Protein AF-A0A9E3ZGW3-F1 (afdb_monomer)

Nearest PDB structures (foldseek):
  3tbm-assembly1_B  TM=8.944E-01  e=4.165E-04  Ralstonia pseudosolanacearum GMI1000
  3tbn-assembly1_A  TM=5.017E-01  e=1.144E-02  Paramagnetospirillum magneticum AMB-1

Mean predicted a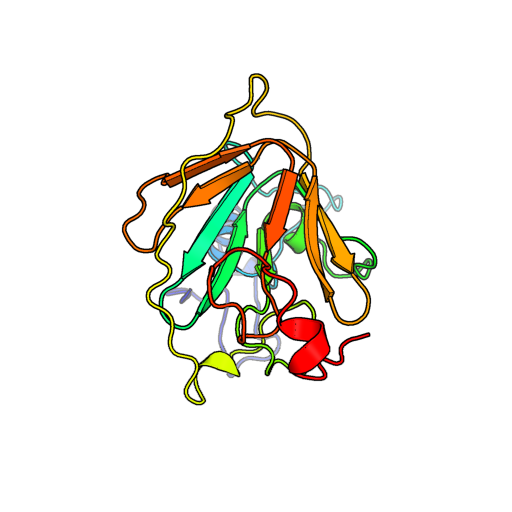ligned error: 4.24 Å

Secondary structure (DSSP, 8-state):
---SSSSB-TTSSSSB-GGGS-HHHHHHHHHT-TTS-S--B-TTS-B-SPPPSSEEEEE-TTS-EEEESSEEETT--TT-GGGGTEEEE--BS--SSTTB--SGGGTT--------S-----S---S-EEEEE-TTS-EEEEEEEEEE-TTS-EEEEEEEEEE--BS--SSTTB--SHHHHTT----

Solvent-accessible surface area (backbone atoms only — not comparable to full-atom values): 10221 Å² total; per-residue (Å²): 123,82,62,97,56,75,41,54,37,92,93,43,90,70,34,64,36,67,87,83,45,60,68,70,54,51,51,53,59,30,70,57,33,63,46,14,86,41,62,66,56,51,99,86,66,46,82,65,73,78,84,60,94,37,29,35,34,38,28,35,57,38,42,39,36,34,33,39,16,50,39,48,57,63,91,63,64,88,89,48,71,22,41,39,44,16,29,32,29,32,26,47,48,62,36,91,53,61,68,31,52,70,64,46,31,76,75,77,40,82,46,77,28,55,68,90,57,77,45,89,43,70,91,61,53,84,50,59,30,38,35,38,73,41,78,38,49,35,37,37,38,42,32,27,37,32,38,23,32,68,87,66,49,73,49,28,29,22,47,64,49,48,29,34,27,51,52,63,37,91,53,48,60,31,52,71,64,37,32,67,82,69,63,42,80,49,122

Foldseek 3Di:
DDDPDQQAQPPDVVRGDCVRDDVVVLLVVLLPPQALQRADAPPVRHGDHDADPFWEWEQAFLAFTKIAHQEDEPPDDPVRVRVRGIRTAAQQLPDPPPRGDPPPSVVDQGDQQDQPDEEPADDDRRDYWYWYPDFLAFTKIAQWYFYAYNVRDRRYIDRIFTAHRNSQDPRPRGDPPVSVVVVRGDD

Radius of gyration: 17.2 Å; Cα contacts (8 Å, |Δi|>4): 424; chains: 1; bounding box: 40×46×48 Å

pLDDT: mean 93.31, std 6.79, range [48.47, 98.69]

Sequence (187 aa):
GRSDDTLFVADRDPWCQPDDVEPARVVEVCARCPSGALSVTDRSGADVEPPPDGNRVHVAHDGPLFVHGKLALQHAADDMPGIRHRVALCRCGKSSNKPFCDNSHRDGFSDAGAIGEDGPGYANADAELHINPTLHGPLVLEGPVQLVTGSGRVAWRGNKAALCRCGESANKPFCDGSHQKAGFRSE

Structure (mmCIF, N/CA/C/O backbone):
data_AF-A0A9E3ZGW3-F1
#
_entry.id   AF-A0A9E3ZGW3-F1
#
loop_
_atom_site.group_PDB
_atom_site.id
_atom_site.type_symbol
_atom_site.label_atom_id
_atom_site.label_alt_id
_atom_site.label_comp_id
_atom_site.label_asym_id
_atom_site.label_entity_id
_atom_site.label_seq_id
_atom_site.pdbx_PDB_ins_code
_atom_site.Cartn_x
_atom_site.Cartn_y
_atom_site.Cartn_z
_atom_site.occupancy
_atom_site.B_iso_or_equiv
_atom_site.auth_seq_id
_atom_site.auth_comp_id
_atom_site.auth_asym_id
_atom_site.auth_atom_id
_atom_site.pdbx_PDB_model_num
ATOM 1 N N . GLY A 1 1 ? -1.476 -9.720 -12.741 1.00 48.47 1 GLY A N 1
ATOM 2 C CA . GLY A 1 1 ? -1.618 -9.543 -14.198 1.00 48.47 1 GLY A CA 1
ATOM 3 C C . GLY A 1 1 ? -1.409 -10.876 -14.882 1.00 48.47 1 GLY A C 1
ATOM 4 O O . GLY A 1 1 ? -0.879 -11.778 -14.248 1.00 48.47 1 GLY A O 1
ATOM 5 N N . ARG A 1 2 ? -1.843 -11.012 -16.133 1.00 56.78 2 ARG A N 1
ATOM 6 C CA . ARG A 1 2 ? -1.382 -12.081 -17.027 1.00 56.78 2 ARG A CA 1
ATOM 7 C C . ARG A 1 2 ? -0.409 -11.454 -18.025 1.00 56.78 2 ARG A C 1
ATOM 9 O O . ARG A 1 2 ? -0.634 -10.313 -18.433 1.00 56.78 2 ARG A O 1
ATOM 16 N N . SER A 1 3 ? 0.666 -12.166 -18.342 1.00 64.44 3 SER A N 1
ATOM 17 C CA . SER A 1 3 ? 1.419 -11.926 -19.571 1.00 64.44 3 SER A CA 1
ATOM 18 C C . SER A 1 3 ? 0.758 -12.777 -20.643 1.00 64.44 3 SER A C 1
ATOM 20 O O . SER A 1 3 ? 0.558 -13.966 -20.415 1.00 64.44 3 SER A O 1
ATOM 22 N N . ASP A 1 4 ? 0.398 -12.179 -21.77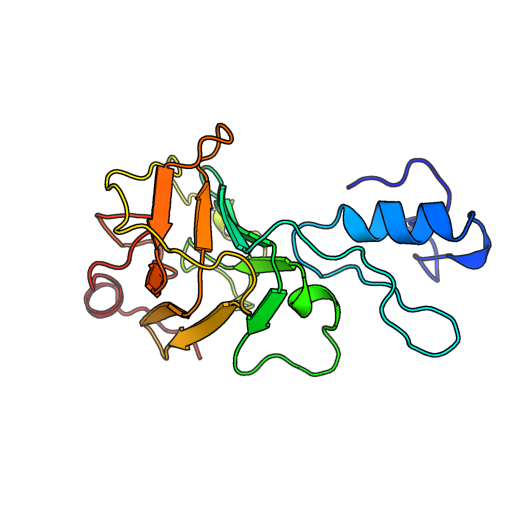2 1.00 75.94 4 ASP A N 1
ATOM 23 C CA . ASP A 1 4 ? -0.094 -12.925 -22.942 1.00 75.94 4 ASP A CA 1
ATOM 24 C C . ASP A 1 4 ? 1.072 -13.350 -23.863 1.00 75.94 4 ASP A C 1
ATOM 26 O O . ASP A 1 4 ? 0.864 -13.867 -24.957 1.00 75.94 4 ASP A O 1
ATOM 30 N N . ASP A 1 5 ? 2.305 -13.107 -23.413 1.00 84.75 5 ASP A N 1
ATOM 31 C CA . ASP A 1 5 ? 3.572 -13.356 -24.094 1.00 84.75 5 ASP A CA 1
ATOM 32 C C . ASP A 1 5 ? 4.454 -14.324 -23.278 1.00 84.75 5 ASP A C 1
ATOM 34 O O . ASP A 1 5 ? 4.038 -14.891 -22.265 1.00 84.75 5 ASP A O 1
ATOM 38 N N . THR A 1 6 ? 5.688 -14.533 -23.732 1.00 88.50 6 THR A N 1
ATOM 39 C CA . THR A 1 6 ? 6.648 -15.469 -23.137 1.00 88.50 6 THR A CA 1
ATOM 40 C C . THR A 1 6 ? 7.367 -14.925 -21.904 1.00 88.50 6 THR A C 1
ATOM 42 O O . THR A 1 6 ? 8.198 -15.646 -21.349 1.00 88.50 6 THR A O 1
ATOM 45 N N . LEU A 1 7 ? 7.076 -13.706 -21.431 1.00 91.50 7 LEU A N 1
ATOM 46 C CA . LEU A 1 7 ? 7.798 -13.122 -20.297 1.00 91.50 7 LEU A CA 1
ATOM 47 C C . LEU A 1 7 ? 7.637 -13.972 -19.031 1.00 91.50 7 LEU A C 1
ATOM 49 O O . LEU A 1 7 ? 8.636 -14.333 -18.417 1.00 91.50 7 LEU A O 1
ATOM 53 N N . PHE A 1 8 ? 6.405 -14.360 -18.685 1.00 90.69 8 PHE A N 1
ATOM 54 C CA . PHE A 1 8 ? 6.098 -15.181 -17.509 1.00 90.69 8 PHE A CA 1
ATOM 55 C C . PHE A 1 8 ? 5.327 -16.446 -17.898 1.00 90.69 8 PHE A C 1
ATOM 57 O O . PHE A 1 8 ? 4.157 -16.374 -18.269 1.00 90.69 8 PHE A O 1
ATOM 64 N N . VAL A 1 9 ? 5.962 -17.612 -17.753 1.00 90.44 9 VAL A N 1
ATOM 65 C CA . VAL A 1 9 ? 5.375 -18.927 -18.053 1.00 90.44 9 VAL A CA 1
ATOM 66 C C . VAL A 1 9 ? 5.491 -19.806 -16.812 1.00 90.44 9 VAL A C 1
ATOM 68 O O . VAL A 1 9 ? 6.596 -20.126 -16.389 1.00 90.44 9 VAL A O 1
ATOM 71 N N . ALA A 1 10 ? 4.349 -20.177 -16.224 1.00 87.25 10 ALA A N 1
ATOM 72 C CA . ALA A 1 10 ? 4.290 -20.830 -14.911 1.00 87.25 10 ALA A CA 1
ATOM 73 C C . ALA A 1 10 ? 5.059 -22.161 -14.842 1.00 87.25 10 ALA A C 1
ATOM 75 O O . ALA A 1 10 ? 5.725 -22.420 -13.847 1.00 87.25 10 ALA A O 1
ATOM 76 N N . ASP A 1 11 ? 5.004 -22.963 -15.907 1.00 90.00 11 ASP A N 1
ATOM 77 C CA . ASP A 1 11 ? 5.606 -24.302 -15.953 1.00 90.00 11 ASP A CA 1
ATOM 78 C C . ASP A 1 11 ? 7.011 -24.322 -16.593 1.00 90.00 11 ASP A C 1
ATOM 80 O O . ASP A 1 11 ? 7.528 -25.384 -16.938 1.00 90.00 11 ASP A O 1
ATOM 84 N N . ARG A 1 12 ? 7.635 -23.152 -16.798 1.00 91.69 12 ARG A N 1
ATOM 85 C CA . ARG A 1 12 ? 8.986 -23.022 -17.374 1.00 91.69 12 ARG A CA 1
ATOM 86 C C . ARG A 1 12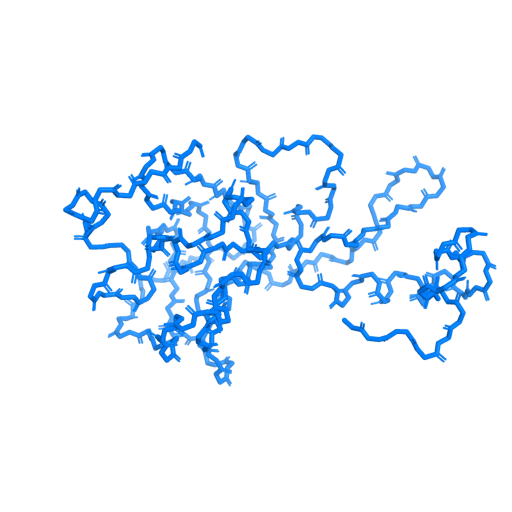 ? 10.023 -22.780 -16.275 1.00 91.69 12 ARG A C 1
ATOM 88 O O . ARG A 1 12 ? 9.722 -22.128 -15.282 1.00 91.69 12 ARG A O 1
ATOM 95 N N . ASP A 1 13 ? 11.262 -23.220 -16.500 1.00 90.62 13 ASP A N 1
ATOM 96 C CA . ASP A 1 13 ? 12.426 -22.876 -15.675 1.00 90.62 13 ASP A CA 1
ATOM 97 C C . ASP A 1 13 ? 13.546 -22.232 -16.532 1.00 90.62 13 ASP A C 1
ATOM 99 O O . ASP A 1 13 ? 14.024 -22.878 -17.469 1.00 90.62 13 ASP A O 1
ATOM 103 N N . PRO A 1 14 ? 13.945 -20.967 -16.280 1.00 91.62 14 PRO A N 1
ATOM 104 C CA . PRO A 1 14 ? 13.307 -20.028 -15.362 1.00 91.62 14 PRO A CA 1
ATOM 105 C C . PRO A 1 14 ? 11.913 -19.616 -15.856 1.00 91.62 14 PRO A C 1
ATOM 107 O O . PRO A 1 14 ? 11.649 -19.450 -17.053 1.00 91.62 14 PRO A O 1
ATOM 110 N N . TRP A 1 15 ? 11.000 -19.419 -14.907 1.00 91.56 15 TRP A N 1
ATOM 111 C CA . TRP A 1 15 ? 9.617 -19.029 -15.199 1.00 91.56 15 TRP A CA 1
ATOM 112 C C . TRP A 1 15 ? 9.533 -17.622 -15.816 1.00 91.56 15 TRP A C 1
ATOM 114 O O . TRP A 1 15 ? 8.625 -17.343 -16.601 1.00 91.56 15 TRP A O 1
ATOM 124 N N . CYS A 1 16 ? 10.522 -16.764 -15.542 1.00 92.38 16 CYS A N 1
ATOM 125 C CA . CYS A 1 16 ? 10.693 -15.430 -16.120 1.00 92.38 16 CYS A CA 1
ATOM 126 C C . CYS A 1 16 ? 11.802 -15.423 -17.192 1.00 92.38 16 CYS A C 1
ATOM 128 O O . CYS A 1 16 ? 12.921 -15.836 -16.894 1.00 92.38 16 CYS A O 1
ATOM 130 N N . GLN A 1 17 ? 11.507 -14.941 -18.406 1.00 92.81 17 GLN A N 1
ATOM 131 C CA . GLN A 1 17 ? 12.476 -14.760 -19.506 1.00 92.81 17 GLN A CA 1
ATOM 132 C C . GLN A 1 17 ? 12.349 -13.339 -20.085 1.00 92.81 17 GLN A C 1
ATOM 134 O O . GLN A 1 17 ? 11.573 -13.120 -21.017 1.00 92.81 17 GLN A O 1
ATOM 139 N N . PRO A 1 18 ? 13.058 -12.345 -19.520 1.00 91.06 18 PRO A N 1
ATOM 140 C CA . PRO A 1 18 ? 12.979 -10.959 -19.981 1.00 91.06 18 PRO A CA 1
ATOM 141 C C . PRO A 1 18 ? 13.676 -10.718 -21.327 1.00 91.06 18 PRO A C 1
ATOM 143 O O . PRO A 1 18 ? 13.325 -9.760 -22.005 1.00 91.06 18 PRO A O 1
ATOM 146 N N . ASP A 1 19 ? 14.619 -11.577 -21.728 1.00 90.44 19 ASP A N 1
ATOM 147 C CA . ASP A 1 19 ? 15.352 -11.446 -22.998 1.00 90.44 19 ASP A CA 1
ATOM 148 C C . ASP A 1 19 ? 14.508 -11.830 -24.231 1.00 90.44 19 ASP A C 1
ATOM 150 O O . ASP A 1 19 ? 14.845 -11.448 -25.351 1.00 90.44 19 ASP A O 1
ATOM 154 N N . ASP A 1 20 ? 13.395 -12.546 -24.034 1.00 91.06 20 ASP A N 1
ATOM 155 C CA . ASP A 1 20 ? 12.490 -12.986 -25.108 1.00 91.06 20 ASP A CA 1
ATOM 156 C C . ASP A 1 20 ? 11.470 -11.908 -25.523 1.00 91.06 20 ASP A C 1
ATOM 158 O O . ASP A 1 20 ? 10.672 -12.117 -26.440 1.00 91.06 20 ASP A O 1
ATOM 162 N N . VAL A 1 21 ? 11.441 -10.770 -24.827 1.00 91.50 21 VAL A N 1
ATOM 163 C CA . VAL A 1 21 ? 10.456 -9.702 -25.025 1.00 91.50 21 VAL A CA 1
ATOM 164 C C . VAL A 1 21 ? 11.129 -8.332 -25.061 1.00 91.50 21 VAL A C 1
ATOM 166 O O . VAL A 1 21 ? 12.197 -8.116 -24.496 1.00 91.50 21 VAL A O 1
ATOM 169 N N . GLU A 1 22 ? 10.481 -7.367 -25.712 1.00 92.69 22 GLU A N 1
ATOM 170 C CA . GLU A 1 22 ? 10.986 -5.993 -25.767 1.00 92.69 22 GLU A CA 1
ATOM 171 C C . GLU A 1 22 ? 11.151 -5.398 -24.352 1.00 92.69 22 GLU A C 1
ATOM 173 O O . GLU A 1 22 ? 10.231 -5.506 -23.536 1.00 92.69 22 GLU A O 1
ATOM 178 N N . PRO A 1 23 ? 12.253 -4.689 -24.038 1.00 90.62 23 PRO A N 1
ATOM 179 C CA . PRO A 1 23 ? 12.488 -4.151 -22.694 1.00 90.62 23 PRO A CA 1
ATOM 180 C C . PRO A 1 23 ? 11.343 -3.280 -22.161 1.00 90.62 23 PRO A C 1
ATOM 182 O O . PRO A 1 23 ? 10.958 -3.393 -20.998 1.00 90.62 23 PRO A O 1
ATOM 185 N N . ALA A 1 24 ? 10.734 -2.456 -23.021 1.00 89.19 24 ALA A N 1
ATOM 186 C CA . ALA A 1 24 ? 9.582 -1.632 -22.651 1.00 89.19 24 ALA A CA 1
ATOM 187 C C . ALA A 1 24 ? 8.381 -2.478 -22.190 1.00 89.19 24 ALA A C 1
ATOM 189 O O . ALA A 1 24 ? 7.649 -2.079 -21.284 1.00 89.19 24 ALA A O 1
ATOM 190 N N . ARG A 1 25 ? 8.205 -3.670 -22.774 1.00 90.44 25 ARG A N 1
ATOM 191 C CA . ARG A 1 25 ? 7.162 -4.621 -22.393 1.00 90.44 25 ARG A CA 1
ATOM 192 C C . ARG A 1 25 ? 7.445 -5.252 -21.030 1.00 90.44 25 ARG A C 1
ATOM 194 O O . ARG A 1 25 ? 6.517 -5.385 -20.238 1.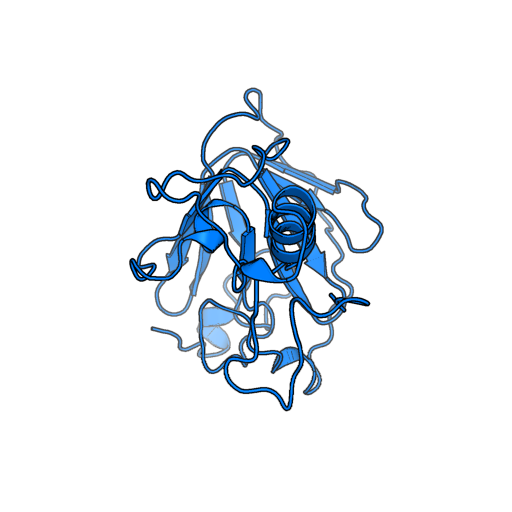00 90.44 25 ARG A O 1
ATOM 201 N N . VAL A 1 26 ? 8.701 -5.584 -20.723 1.00 91.75 26 VAL A N 1
ATOM 202 C CA . VAL A 1 26 ? 9.096 -6.072 -19.386 1.00 91.75 26 VAL A CA 1
ATOM 203 C C . VAL A 1 26 ? 8.715 -5.053 -18.317 1.00 91.75 26 VAL A C 1
ATOM 205 O O . VAL A 1 26 ? 8.027 -5.395 -17.353 1.00 91.75 26 VAL A O 1
ATOM 208 N N . VAL A 1 27 ?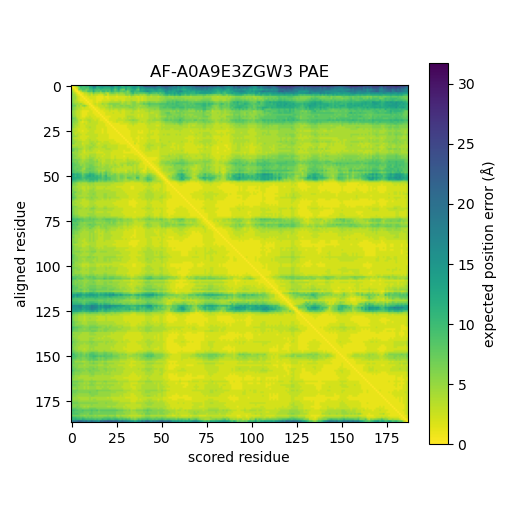 9.105 -3.790 -18.527 1.00 90.44 27 VAL A N 1
ATOM 209 C CA . VAL A 1 27 ? 8.792 -2.687 -17.608 1.00 90.44 27 VAL A CA 1
ATOM 210 C C . VAL A 1 27 ? 7.288 -2.549 -17.427 1.00 90.44 27 VAL A C 1
ATOM 212 O O . VAL A 1 27 ? 6.810 -2.530 -16.297 1.00 90.44 27 VAL A O 1
ATOM 215 N N . GLU A 1 28 ? 6.528 -2.538 -18.520 1.00 89.50 28 GLU A N 1
ATOM 216 C CA . GLU A 1 28 ? 5.071 -2.444 -18.485 1.00 89.50 28 GLU A CA 1
ATOM 217 C C . GLU A 1 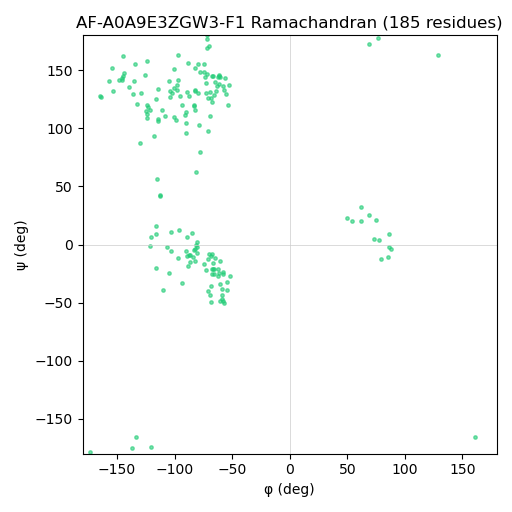28 ? 4.412 -3.597 -17.703 1.00 89.50 28 GLU A C 1
ATOM 219 O O . GLU A 1 28 ? 3.523 -3.362 -16.883 1.00 89.50 28 GLU A O 1
ATOM 224 N N . VAL A 1 29 ? 4.809 -4.853 -17.939 1.00 90.50 29 VAL A N 1
ATOM 225 C CA . VAL A 1 29 ? 4.184 -6.010 -17.275 1.00 90.50 29 VAL A CA 1
ATOM 226 C C . VAL A 1 29 ? 4.526 -6.039 -15.790 1.00 90.50 29 VAL A C 1
ATOM 228 O O . VAL A 1 29 ? 3.623 -6.242 -14.971 1.00 90.50 29 VAL A O 1
ATOM 231 N N . CYS A 1 30 ? 5.787 -5.786 -15.429 1.00 91.12 30 CYS A N 1
ATOM 232 C CA . CYS A 1 30 ? 6.186 -5.635 -14.032 1.00 91.12 30 CYS A CA 1
ATOM 233 C C . CYS A 1 30 ? 5.400 -4.495 -13.372 1.00 91.12 30 CYS A C 1
ATOM 235 O O . CYS A 1 30 ? 4.831 -4.707 -12.298 1.00 91.12 30 CYS A O 1
ATOM 237 N N . ALA A 1 31 ? 5.244 -3.358 -14.069 1.00 89.62 31 ALA A N 1
ATOM 238 C CA . ALA A 1 31 ? 4.539 -2.172 -13.584 1.00 89.62 31 ALA A CA 1
ATOM 239 C C . ALA A 1 31 ? 3.066 -2.436 -13.179 1.00 89.62 31 ALA A C 1
ATOM 241 O O . ALA A 1 31 ? 2.479 -1.743 -12.345 1.00 89.62 31 ALA A O 1
ATOM 242 N N . ARG A 1 32 ? 2.443 -3.473 -13.755 1.00 89.94 32 ARG A N 1
ATOM 243 C CA . ARG A 1 32 ? 1.050 -3.873 -13.477 1.00 89.94 32 ARG A CA 1
ATOM 244 C C . ARG A 1 32 ? 0.886 -4.699 -12.198 1.00 89.94 32 ARG A C 1
ATOM 246 O O . ARG A 1 32 ? -0.247 -5.034 -11.846 1.00 89.94 32 ARG A O 1
ATOM 253 N N . CYS A 1 33 ? 1.966 -5.115 -11.536 1.00 91.69 33 CYS A N 1
ATOM 254 C CA . CYS A 1 33 ? 1.896 -5.931 -10.324 1.00 91.69 33 CYS A CA 1
ATOM 255 C C . CYS A 1 33 ? 1.557 -5.068 -9.100 1.00 91.69 33 CYS A C 1
ATOM 257 O O . CYS A 1 33 ? 2.453 -4.455 -8.551 1.00 91.69 33 CYS A O 1
ATOM 259 N N . PRO A 1 34 ? 0.328 -5.047 -8.564 1.00 92.50 34 PRO A N 1
ATOM 260 C CA . PRO A 1 34 ? -0.060 -4.052 -7.556 1.00 92.50 34 PRO A CA 1
ATOM 261 C C . PRO A 1 34 ? 0.640 -4.214 -6.191 1.00 92.50 34 PRO A C 1
ATOM 263 O O . PRO A 1 34 ? 0.495 -3.356 -5.326 1.00 92.50 34 PRO A O 1
ATOM 266 N N . SER A 1 35 ? 1.360 -5.318 -5.966 1.00 93.88 35 SER A N 1
ATOM 267 C CA . SER A 1 35 ? 2.014 -5.629 -4.691 1.00 93.88 35 SER A CA 1
ATOM 268 C C . SER A 1 35 ? 3.494 -5.261 -4.624 1.00 93.88 35 SER A C 1
ATOM 270 O O . SER A 1 35 ? 4.061 -5.362 -3.542 1.00 93.88 35 SER A O 1
ATOM 272 N N . GLY A 1 36 ? 4.125 -4.921 -5.753 1.00 92.31 36 GLY A N 1
ATOM 273 C CA . GLY A 1 36 ? 5.578 -4.693 -5.806 1.00 92.31 36 GLY A CA 1
ATOM 274 C C . GLY A 1 36 ? 6.412 -5.974 -5.819 1.00 92.31 36 GLY A C 1
ATOM 275 O O . GLY A 1 36 ? 7.634 -5.898 -5.826 1.00 92.31 36 GLY A O 1
ATOM 276 N N . ALA A 1 37 ? 5.767 -7.147 -5.869 1.00 92.56 37 ALA A N 1
ATOM 277 C CA . ALA A 1 37 ? 6.451 -8.440 -5.946 1.00 92.56 37 ALA A CA 1
ATOM 278 C C . ALA A 1 37 ? 7.190 -8.650 -7.278 1.00 92.56 37 ALA A C 1
ATOM 280 O O . ALA A 1 37 ? 8.144 -9.415 -7.338 1.00 92.56 37 ALA A O 1
ATOM 281 N N . LEU A 1 38 ? 6.734 -7.981 -8.343 1.00 92.19 38 LEU A N 1
ATOM 282 C CA . LEU A 1 38 ? 7.502 -7.848 -9.577 1.00 92.19 38 LEU A CA 1
ATOM 283 C C . LEU A 1 38 ? 8.152 -6.469 -9.589 1.00 92.19 38 LEU A C 1
ATOM 285 O O . LEU A 1 38 ? 7.490 -5.464 -9.310 1.00 92.19 38 LEU A O 1
ATOM 289 N N . SER A 1 39 ? 9.425 -6.442 -9.949 1.00 92.19 39 SER A N 1
ATOM 290 C CA . SER A 1 39 ? 10.246 -5.250 -10.114 1.00 92.19 39 SER A CA 1
ATOM 291 C C . SER A 1 39 ? 11.221 -5.483 -11.265 1.00 92.19 39 SER A C 1
ATOM 293 O O . SER A 1 39 ? 11.432 -6.615 -11.707 1.00 92.19 39 SER A O 1
ATOM 295 N N . VAL A 1 40 ? 11.781 -4.402 -11.790 1.00 91.06 40 VAL A N 1
ATOM 296 C CA . VAL A 1 40 ? 12.748 -4.451 -12.883 1.00 91.06 40 VAL A CA 1
ATOM 297 C C . VAL A 1 40 ? 13.766 -3.338 -12.683 1.00 91.06 40 VAL A C 1
ATOM 299 O O . VAL A 1 40 ? 13.422 -2.239 -12.252 1.00 91.06 40 VAL A O 1
ATOM 302 N N . THR A 1 41 ? 15.019 -3.636 -12.995 1.00 91.44 41 THR A N 1
ATOM 303 C CA . THR A 1 41 ? 16.097 -2.655 -13.099 1.00 91.44 41 THR A CA 1
ATOM 304 C C . THR A 1 41 ? 16.726 -2.765 -14.476 1.00 91.44 41 THR A C 1
ATOM 306 O O . THR A 1 41 ? 16.639 -3.811 -15.125 1.00 91.44 41 THR A O 1
ATOM 309 N N . ASP A 1 42 ? 17.394 -1.709 -14.926 1.00 89.19 42 ASP A N 1
ATOM 310 C CA . ASP A 1 42 ? 18.244 -1.820 -16.105 1.00 89.19 42 ASP A CA 1
ATOM 311 C C . ASP A 1 42 ? 19.523 -2.634 -15.814 1.00 89.19 42 ASP A C 1
ATOM 313 O O . ASP A 1 42 ? 19.772 -3.098 -14.697 1.00 89.19 42 ASP A O 1
ATOM 317 N N . ARG A 1 43 ? 20.370 -2.794 -16.838 1.00 88.25 43 ARG A N 1
ATOM 318 C CA . ARG A 1 43 ? 21.646 -3.523 -16.730 1.00 88.25 43 ARG A CA 1
ATOM 319 C C . ARG A 1 43 ? 22.676 -2.846 -15.818 1.00 88.25 43 ARG A C 1
ATOM 321 O O . ARG A 1 43 ? 23.651 -3.491 -15.448 1.00 88.25 43 ARG A O 1
ATOM 328 N N . SER A 1 44 ? 22.493 -1.567 -15.488 1.00 91.38 44 SER A N 1
ATOM 329 C CA . SER A 1 44 ? 23.319 -0.843 -14.516 1.00 91.38 44 SER A CA 1
ATOM 330 C C . SER A 1 44 ? 22.804 -0.990 -13.079 1.00 91.38 44 SER A C 1
ATOM 332 O O . SER A 1 44 ? 23.498 -0.604 -12.141 1.00 91.38 44 SER A O 1
ATOM 334 N N . GLY A 1 45 ? 21.613 -1.572 -12.903 1.00 87.31 45 GLY A N 1
ATOM 335 C CA . GLY A 1 45 ? 20.914 -1.658 -11.624 1.00 87.31 45 GLY A CA 1
ATOM 336 C C . GLY A 1 45 ? 20.051 -0.433 -11.317 1.00 87.31 45 GLY A C 1
ATOM 337 O O . GLY A 1 45 ? 19.548 -0.319 -10.200 1.00 87.31 45 GLY A O 1
ATOM 338 N N . ALA A 1 46 ? 19.867 0.482 -12.274 1.00 87.69 46 ALA A N 1
ATOM 339 C CA . ALA A 1 46 ? 19.013 1.645 -12.090 1.00 87.69 46 ALA A CA 1
ATOM 340 C C . ALA A 1 46 ? 17.531 1.253 -12.126 1.00 87.69 46 ALA A C 1
ATOM 342 O O . ALA A 1 46 ? 17.115 0.367 -12.877 1.00 87.69 46 ALA A O 1
ATOM 343 N N . ASP A 1 47 ? 16.738 1.937 -11.305 1.00 87.94 47 ASP A N 1
ATOM 344 C CA . ASP A 1 47 ? 15.285 1.806 -11.289 1.00 87.94 47 ASP A CA 1
ATOM 345 C C . ASP A 1 47 ? 14.689 2.400 -12.573 1.00 87.94 47 ASP A C 1
ATOM 347 O O . ASP A 1 47 ? 15.046 3.509 -12.977 1.00 87.94 47 ASP A O 1
ATOM 351 N N . VAL A 1 48 ? 13.805 1.645 -13.222 1.00 89.06 48 VAL A N 1
ATOM 352 C CA . VAL A 1 48 ? 13.181 2.012 -14.505 1.00 89.06 48 VAL A CA 1
ATOM 353 C C . VAL A 1 48 ? 11.659 2.097 -14.416 1.00 89.06 48 VAL A C 1
ATOM 355 O O . VAL A 1 48 ? 10.989 2.273 -15.435 1.00 89.06 48 VAL A O 1
ATOM 358 N N . GLU A 1 49 ? 11.093 1.965 -13.215 1.00 86.19 49 GLU A N 1
ATOM 359 C CA . GLU A 1 49 ? 9.666 2.172 -13.010 1.00 86.19 49 GLU A CA 1
ATOM 360 C C . GLU A 1 49 ? 9.338 3.677 -13.092 1.00 86.19 49 GLU A C 1
ATOM 362 O O . GLU A 1 49 ? 10.027 4.493 -12.472 1.00 86.19 49 GLU A O 1
ATOM 367 N N . PRO A 1 50 ? 8.325 4.094 -13.878 1.00 78.19 50 PRO A N 1
ATOM 368 C CA . PRO A 1 50 ? 7.971 5.505 -13.975 1.00 78.19 50 PRO A CA 1
ATOM 369 C C . PRO A 1 50 ? 7.538 6.064 -12.609 1.00 78.19 50 PRO A C 1
ATOM 371 O O . PRO A 1 50 ? 6.884 5.358 -11.838 1.00 78.19 50 PRO A O 1
ATOM 374 N N . PRO A 1 51 ? 7.840 7.343 -12.314 1.00 74.44 51 PRO A N 1
ATOM 375 C CA . PRO A 1 51 ? 7.447 7.952 -11.054 1.00 74.44 51 PRO A CA 1
ATOM 376 C C . PRO A 1 51 ? 5.914 8.012 -10.936 1.00 74.44 51 PRO A C 1
ATOM 378 O O . PRO A 1 51 ? 5.239 8.383 -11.901 1.00 74.44 51 PRO A O 1
ATOM 381 N N . PRO A 1 52 ? 5.344 7.677 -9.769 1.00 82.81 52 PRO A N 1
ATOM 382 C CA . PRO A 1 52 ? 3.903 7.711 -9.572 1.00 82.81 52 PRO A CA 1
ATOM 383 C C . PRO A 1 52 ? 3.374 9.134 -9.354 1.00 82.81 52 PRO A C 1
ATOM 385 O O . PRO A 1 52 ? 4.013 9.971 -8.713 1.00 82.81 52 PRO A O 1
ATOM 388 N N . ASP A 1 53 ? 2.136 9.372 -9.798 1.00 84.19 53 ASP A N 1
ATOM 389 C CA . ASP A 1 53 ? 1.398 10.619 -9.561 1.00 84.19 53 ASP A CA 1
ATOM 390 C C . ASP A 1 53 ? 0.817 10.674 -8.136 1.00 84.19 53 ASP A C 1
ATOM 392 O O . ASP A 1 53 ? -0.383 10.436 -7.901 1.00 84.19 53 ASP A O 1
ATOM 396 N N . GLY A 1 54 ? 1.694 11.015 -7.189 1.00 92.50 54 GLY A N 1
ATOM 397 C CA . GLY A 1 54 ? 1.393 11.165 -5.767 1.00 92.50 54 GLY A CA 1
ATOM 398 C C . GLY A 1 54 ? 1.066 9.846 -5.063 1.00 92.50 54 GLY A C 1
ATOM 399 O O . GLY A 1 54 ? 0.914 8.794 -5.684 1.00 92.50 54 GLY A O 1
ATOM 400 N N . ASN A 1 55 ? 0.927 9.899 -3.738 1.00 97.00 55 ASN A N 1
ATOM 401 C CA . ASN A 1 55 ? 0.684 8.694 -2.947 1.00 97.00 55 ASN A CA 1
ATOM 402 C C . ASN A 1 55 ? -0.813 8.404 -2.808 1.00 97.00 55 ASN A C 1
ATOM 404 O O . ASN A 1 55 ? -1.614 9.273 -2.442 1.00 97.00 55 ASN A O 1
ATOM 408 N N . ARG A 1 56 ? -1.198 7.156 -3.066 1.00 97.06 56 ARG A N 1
ATOM 409 C CA .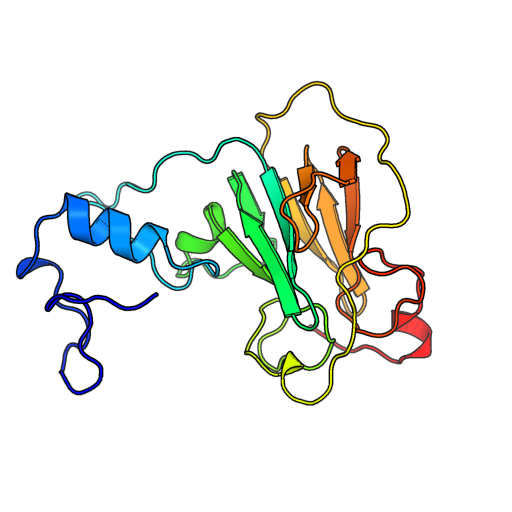 ARG A 1 56 ? -2.582 6.685 -3.019 1.00 97.06 56 ARG A CA 1
ATOM 410 C C . ARG A 1 56 ? -2.670 5.358 -2.290 1.00 97.06 56 ARG A C 1
ATOM 412 O O . ARG A 1 56 ? -1.851 4.472 -2.497 1.00 97.06 56 ARG A O 1
ATOM 419 N N . VAL A 1 57 ? -3.718 5.208 -1.493 1.00 98.38 57 VAL A N 1
ATOM 420 C CA . VAL A 1 57 ? -4.126 3.950 -0.872 1.00 98.38 57 VAL A CA 1
ATOM 421 C C . VAL A 1 57 ? -5.477 3.570 -1.454 1.00 98.38 57 VAL A C 1
ATOM 423 O O . VAL A 1 57 ? -6.486 4.199 -1.142 1.00 98.38 57 VAL A O 1
ATOM 426 N N . HIS A 1 58 ? -5.513 2.549 -2.300 1.00 98.00 58 HIS A N 1
ATOM 427 C CA . HIS A 1 58 ? -6.759 1.953 -2.756 1.00 98.00 58 HIS A CA 1
ATOM 428 C C . HIS A 1 58 ? -7.258 0.935 -1.728 1.00 98.00 58 HIS A C 1
ATOM 430 O O . HIS A 1 58 ? -6.588 -0.059 -1.432 1.00 98.00 58 HIS A O 1
ATOM 436 N N . VAL A 1 59 ? -8.446 1.189 -1.185 1.00 98.31 59 VAL A N 1
ATOM 437 C CA . VAL A 1 59 ? -9.108 0.322 -0.209 1.00 98.31 59 VAL A CA 1
ATOM 438 C C . VAL A 1 59 ? -9.969 -0.682 -0.970 1.00 98.31 59 VAL A C 1
ATOM 440 O O . VAL A 1 59 ? -11.092 -0.376 -1.373 1.00 98.31 59 VAL A O 1
ATOM 443 N N . ALA A 1 60 ? -9.426 -1.878 -1.202 1.00 97.38 60 ALA A N 1
ATOM 444 C CA . ALA A 1 60 ? -10.109 -2.905 -1.982 1.00 97.38 60 ALA A CA 1
ATOM 445 C C . ALA A 1 60 ? -11.271 -3.530 -1.196 1.00 97.38 60 ALA A C 1
ATOM 447 O O . ALA A 1 60 ? -11.107 -3.851 -0.019 1.00 97.38 60 ALA A O 1
ATOM 448 N N . HIS A 1 61 ? -12.406 -3.768 -1.856 1.00 97.38 61 HIS A N 1
ATOM 449 C CA . HIS A 1 61 ? -13.535 -4.528 -1.303 1.00 97.38 61 HIS A CA 1
ATOM 450 C C . HIS A 1 61 ? -13.080 -5.920 -0.846 1.00 97.38 61 HIS A C 1
ATOM 452 O O . HIS A 1 61 ? -12.405 -6.613 -1.608 1.00 97.38 61 HIS A O 1
ATOM 458 N N . ASP A 1 62 ? -13.413 -6.305 0.391 1.00 97.88 62 ASP A N 1
ATOM 459 C CA . ASP A 1 62 ? -13.018 -7.575 1.031 1.00 97.88 62 ASP A CA 1
ATOM 460 C C . ASP A 1 62 ? -11.514 -7.890 0.928 1.00 97.88 62 ASP A C 1
ATOM 462 O O . ASP A 1 62 ? -11.078 -9.038 1.007 1.00 97.88 62 ASP A O 1
ATOM 466 N N . GLY A 1 63 ? -10.693 -6.859 0.736 1.00 97.25 63 GLY A N 1
ATOM 467 C CA . GLY A 1 63 ? -9.334 -7.015 0.244 1.00 97.25 63 GLY A CA 1
ATOM 468 C C . GLY A 1 63 ? -8.303 -6.154 0.967 1.00 97.25 63 GLY A C 1
ATOM 469 O O . GLY A 1 63 ? -8.602 -5.485 1.963 1.00 97.25 63 GLY A O 1
ATOM 470 N N . PRO A 1 64 ? -7.052 -6.185 0.484 1.00 98.25 64 PRO A N 1
ATOM 471 C CA . PRO A 1 64 ? -5.947 -5.450 1.083 1.00 98.25 64 PRO A CA 1
ATOM 472 C C . PRO A 1 64 ? -6.043 -3.937 0.860 1.00 98.25 64 PRO A C 1
ATOM 474 O O . PRO A 1 64 ? -6.922 -3.425 0.165 1.00 98.25 64 PRO A O 1
ATOM 477 N N . LEU A 1 65 ? -5.084 -3.227 1.448 1.00 98.69 65 LEU A N 1
ATOM 478 C CA . LEU A 1 65 ? -4.750 -1.857 1.078 1.00 98.69 65 LEU A CA 1
ATOM 479 C C . LEU A 1 65 ? -3.677 -1.916 -0.014 1.00 98.69 65 LEU A C 1
ATOM 481 O O . LEU A 1 65 ? -2.566 -2.371 0.257 1.00 98.69 65 LEU A O 1
ATOM 485 N N . PHE A 1 66 ? -3.990 -1.476 -1.230 1.00 98.19 66 PHE A N 1
ATOM 486 C CA . PHE A 1 66 ? -2.974 -1.298 -2.270 1.00 98.19 66 PHE A CA 1
ATOM 487 C C . PHE A 1 66 ? -2.436 0.123 -2.190 1.00 98.19 66 PHE A C 1
ATOM 489 O O . PHE A 1 66 ? -3.165 1.076 -2.461 1.00 98.19 66 PHE A O 1
ATOM 496 N N . VAL A 1 67 ? -1.179 0.267 -1.792 1.00 98.12 67 VAL A N 1
ATOM 497 C CA . VAL A 1 67 ? -0.499 1.558 -1.733 1.00 98.12 67 VAL A CA 1
ATOM 498 C C . VAL A 1 67 ? 0.333 1.719 -2.996 1.00 98.12 67 VAL A C 1
ATOM 500 O O . VAL A 1 67 ? 1.031 0.785 -3.375 1.00 98.12 67 VAL A O 1
ATOM 503 N N . HIS A 1 68 ? 0.249 2.877 -3.643 1.00 96.38 68 HIS A N 1
ATOM 504 C CA . HIS A 1 68 ? 1.050 3.249 -4.808 1.00 96.38 68 HIS A CA 1
ATOM 505 C C . HIS A 1 68 ? 1.528 4.690 -4.628 1.00 96.38 68 HIS A C 1
ATOM 507 O O . HIS A 1 68 ? 0.722 5.554 -4.283 1.00 96.38 68 HIS A O 1
ATOM 513 N N . GLY A 1 69 ? 2.817 4.951 -4.799 1.00 95.44 69 GLY A N 1
ATOM 514 C CA . GLY A 1 69 ? 3.420 6.242 -4.487 1.00 95.44 69 GLY A CA 1
ATOM 515 C C . GLY A 1 69 ? 4.931 6.135 -4.332 1.00 95.44 69 GLY A C 1
ATOM 516 O O . GLY A 1 69 ? 5.520 5.127 -4.689 1.00 95.44 69 GLY A O 1
ATOM 517 N N . LYS A 1 70 ? 5.554 7.166 -3.772 1.00 95.25 70 LYS A N 1
ATOM 518 C CA . LYS A 1 70 ? 6.963 7.137 -3.361 1.00 95.25 70 LYS A CA 1
ATOM 519 C C . LYS A 1 70 ? 6.984 6.653 -1.919 1.00 95.25 70 LYS A C 1
ATOM 521 O O . LYS A 1 70 ? 6.540 7.387 -1.038 1.00 95.25 70 LYS A O 1
ATOM 526 N N . LEU A 1 71 ? 7.362 5.402 -1.689 1.00 96.31 71 LEU A N 1
ATOM 527 C CA . LEU A 1 71 ? 7.090 4.703 -0.435 1.00 96.31 71 LEU A CA 1
ATOM 528 C C . LEU A 1 71 ? 8.375 4.380 0.327 1.00 96.31 71 LEU A C 1
ATOM 530 O O . LEU A 1 71 ? 9.298 3.772 -0.212 1.00 96.31 71 LEU A O 1
ATOM 534 N N . ALA A 1 72 ? 8.357 4.665 1.625 1.00 96.62 72 ALA A N 1
ATOM 535 C CA . ALA A 1 72 ? 9.346 4.190 2.583 1.00 96.62 72 ALA A CA 1
ATOM 536 C C . ALA A 1 72 ? 8.656 3.303 3.627 1.00 96.62 72 ALA A C 1
ATOM 538 O O . ALA A 1 72 ? 8.112 3.789 4.622 1.00 96.62 72 ALA A O 1
ATOM 539 N N . LEU A 1 73 ? 8.653 1.987 3.395 1.00 97.31 73 LEU A N 1
ATOM 540 C CA . LEU A 1 73 ? 8.130 1.010 4.352 1.00 97.31 73 LEU A CA 1
ATOM 541 C C . LEU A 1 73 ? 9.194 0.682 5.403 1.00 97.31 73 LEU A C 1
ATOM 543 O O . LEU A 1 73 ? 10.272 0.181 5.084 1.00 97.31 73 LEU A O 1
ATOM 547 N N . GLN A 1 74 ? 8.883 0.941 6.669 1.00 96.06 74 GLN A N 1
ATOM 548 C CA . GLN A 1 74 ? 9.794 0.658 7.770 1.00 96.06 74 GLN A CA 1
ATOM 549 C C . GLN A 1 74 ? 10.037 -0.854 7.911 1.00 96.06 74 GLN A C 1
ATOM 551 O O . GLN A 1 74 ? 9.096 -1.641 7.815 1.00 96.06 74 GLN A O 1
ATOM 556 N N . HIS A 1 75 ? 11.289 -1.244 8.183 1.00 88.50 75 HIS A N 1
ATOM 557 C CA . HIS A 1 75 ? 11.731 -2.643 8.336 1.00 88.50 75 HIS A CA 1
ATOM 558 C C . HIS A 1 75 ? 11.567 -3.522 7.085 1.00 88.50 75 HIS A C 1
ATOM 560 O O . HIS A 1 75 ? 11.550 -4.747 7.187 1.00 88.50 75 HIS A O 1
ATOM 566 N N . ALA A 1 76 ? 11.458 -2.916 5.904 1.00 89.44 76 ALA A N 1
ATOM 567 C CA . ALA A 1 76 ? 11.537 -3.653 4.656 1.00 89.44 76 ALA A CA 1
ATOM 568 C C . ALA A 1 76 ? 12.895 -4.349 4.474 1.00 89.44 76 ALA A C 1
ATOM 570 O O . ALA A 1 76 ? 13.930 -3.798 4.847 1.00 89.44 76 ALA A O 1
ATOM 571 N N . ALA A 1 77 ? 12.880 -5.532 3.859 1.00 89.81 77 ALA A N 1
ATOM 572 C CA . ALA A 1 77 ? 14.093 -6.207 3.417 1.00 89.81 77 ALA A CA 1
ATOM 573 C C . ALA A 1 77 ? 14.668 -5.540 2.153 1.00 89.81 77 ALA A C 1
ATOM 575 O O . ALA A 1 77 ? 13.923 -5.029 1.311 1.00 89.81 77 ALA A O 1
ATOM 576 N N . ASP A 1 78 ? 15.994 -5.575 2.009 1.00 88.12 78 ASP A N 1
ATOM 577 C CA . ASP A 1 78 ? 16.708 -4.926 0.899 1.00 88.12 78 ASP A CA 1
ATOM 578 C C . ASP A 1 78 ? 16.417 -5.570 -0.472 1.00 88.12 78 ASP A C 1
ATOM 580 O O . ASP A 1 78 ? 16.569 -4.928 -1.513 1.00 88.12 78 ASP A O 1
ATOM 584 N N . ASP A 1 79 ? 15.962 -6.826 -0.489 1.00 90.12 79 ASP A N 1
ATOM 585 C CA . ASP A 1 79 ? 15.663 -7.617 -1.688 1.00 90.12 79 ASP A CA 1
ATOM 586 C C . ASP A 1 79 ? 14.253 -7.376 -2.262 1.00 90.12 79 ASP A C 1
ATOM 588 O O . ASP A 1 79 ? 13.827 -8.063 -3.191 1.00 90.12 79 ASP A O 1
ATOM 592 N N . MET A 1 80 ? 13.538 -6.361 -1.765 1.00 91.81 80 MET A N 1
ATOM 593 C CA . MET A 1 80 ? 12.172 -6.021 -2.181 1.00 91.81 80 MET A CA 1
ATOM 594 C C . MET A 1 80 ? 12.077 -4.645 -2.870 1.00 91.81 80 MET A C 1
ATOM 596 O O . MET A 1 80 ? 11.292 -3.796 -2.448 1.00 91.81 80 MET A O 1
ATOM 600 N N . PRO A 1 81 ? 12.821 -4.368 -3.956 1.00 91.81 81 PRO A N 1
ATOM 601 C CA . PRO A 1 81 ? 12.920 -3.020 -4.522 1.00 91.81 81 PRO A CA 1
ATOM 602 C C . PRO A 1 81 ? 11.588 -2.445 -5.033 1.00 91.81 81 PRO A C 1
ATOM 604 O O . PRO A 1 81 ? 11.410 -1.229 -5.023 1.00 91.81 81 PRO A O 1
ATOM 607 N N . GLY A 1 82 ? 10.631 -3.290 -5.437 1.00 92.81 82 GLY A N 1
ATOM 608 C CA . GLY A 1 82 ? 9.332 -2.845 -5.955 1.00 92.81 82 GLY A CA 1
ATOM 609 C C . GLY A 1 82 ? 8.429 -2.176 -4.912 1.00 92.81 82 GLY A C 1
ATOM 610 O O . GLY A 1 82 ? 7.551 -1.391 -5.277 1.00 92.81 82 GLY A O 1
ATOM 611 N N . ILE A 1 83 ? 8.656 -2.417 -3.614 1.00 94.50 83 ILE A N 1
ATOM 612 C CA . ILE A 1 83 ? 7.832 -1.819 -2.551 1.00 94.50 83 ILE A CA 1
ATOM 613 C C . ILE A 1 83 ? 8.072 -0.318 -2.379 1.00 94.50 83 ILE A C 1
ATOM 615 O O . ILE A 1 83 ? 7.279 0.332 -1.707 1.00 94.50 83 ILE A O 1
ATOM 619 N N . ARG A 1 84 ? 9.138 0.226 -2.987 1.00 93.81 84 ARG A N 1
ATOM 620 C CA . ARG A 1 84 ? 9.391 1.673 -3.062 1.00 93.81 84 ARG A CA 1
ATOM 621 C C . ARG A 1 84 ? 8.342 2.404 -3.896 1.00 93.81 84 ARG A C 1
ATOM 623 O O . ARG A 1 84 ? 8.155 3.601 -3.713 1.00 93.81 84 ARG A O 1
ATOM 630 N N . HIS A 1 85 ? 7.640 1.673 -4.763 1.00 94.75 85 HIS A N 1
ATOM 631 C CA . HIS A 1 85 ? 6.600 2.214 -5.636 1.00 94.75 85 HIS A CA 1
ATOM 632 C C . HIS A 1 85 ? 5.215 1.742 -5.224 1.00 94.75 85 HIS A C 1
ATOM 634 O O . HIS A 1 85 ? 4.248 2.500 -5.267 1.00 94.75 85 HIS A O 1
ATOM 640 N N . ARG A 1 86 ? 5.089 0.473 -4.818 1.00 95.44 86 ARG A N 1
ATOM 641 C CA . ARG A 1 86 ? 3.783 -0.152 -4.594 1.00 95.44 86 ARG A CA 1
ATOM 642 C C . ARG A 1 86 ? 3.824 -1.335 -3.645 1.00 95.44 86 ARG A C 1
ATOM 644 O O . ARG A 1 86 ? 4.709 -2.177 -3.720 1.00 95.44 86 ARG A O 1
ATOM 651 N N . VAL A 1 87 ? 2.813 -1.453 -2.793 1.00 97.62 87 VAL A N 1
ATOM 652 C CA . VAL A 1 87 ? 2.721 -2.544 -1.819 1.00 97.62 87 VAL A CA 1
ATOM 653 C C . VAL A 1 87 ? 1.270 -2.925 -1.542 1.00 97.62 87 VAL A C 1
ATOM 655 O O . VAL A 1 87 ? 0.390 -2.071 -1.442 1.00 97.62 87 VAL A O 1
ATOM 658 N N . ALA A 1 88 ? 1.016 -4.224 -1.379 1.00 98.31 88 ALA A N 1
ATOM 659 C CA . ALA A 1 88 ? -0.266 -4.739 -0.907 1.00 98.31 88 ALA A CA 1
ATOM 660 C C . ALA A 1 88 ? -0.171 -5.054 0.593 1.00 98.31 88 ALA A C 1
ATOM 662 O O . ALA A 1 88 ? 0.449 -6.042 0.987 1.00 98.31 88 ALA A O 1
ATOM 663 N N . LEU A 1 89 ? -0.793 -4.228 1.434 1.00 98.50 89 LEU A N 1
ATOM 664 C CA . LEU A 1 89 ? -0.762 -4.367 2.891 1.00 98.50 89 LEU A CA 1
ATOM 665 C C . LEU A 1 89 ? -2.007 -5.093 3.408 1.00 98.50 89 LEU A C 1
ATOM 667 O O . LEU A 1 89 ? -3.128 -4.901 2.925 1.00 98.50 89 LEU A O 1
ATOM 671 N N . CYS A 1 90 ? -1.807 -5.948 4.408 1.00 98.31 90 CYS A N 1
ATOM 672 C CA . CYS A 1 90 ? -2.875 -6.703 5.044 1.00 98.31 90 CYS A CA 1
ATOM 673 C C . CYS A 1 90 ? -3.865 -5.764 5.742 1.00 98.31 90 CYS A C 1
ATOM 675 O O . CYS A 1 90 ? -3.474 -4.894 6.518 1.00 98.31 90 CYS A O 1
ATOM 677 N N . ARG A 1 91 ? -5.157 -5.994 5.498 1.00 98.06 91 ARG A N 1
ATOM 678 C CA . ARG A 1 91 ? -6.267 -5.283 6.148 1.00 98.06 91 ARG A CA 1
ATOM 679 C C . ARG A 1 91 ? -7.150 -6.195 7.004 1.00 98.06 91 ARG A C 1
ATOM 681 O O . ARG A 1 91 ? -7.830 -5.720 7.907 1.00 98.06 91 ARG A O 1
ATOM 688 N N . CYS A 1 92 ? -7.109 -7.504 6.748 1.00 98.12 92 CYS A N 1
ATOM 689 C CA . CYS A 1 92 ? -7.982 -8.496 7.376 1.00 98.12 92 CYS A CA 1
ATOM 690 C C . CYS A 1 92 ? -7.448 -9.091 8.686 1.00 98.12 92 CYS A C 1
ATOM 692 O O . CYS A 1 92 ? -8.154 -9.857 9.325 1.00 98.12 92 CYS A O 1
ATOM 694 N N . GLY A 1 93 ? -6.188 -8.835 9.050 1.00 97.44 93 GLY A N 1
ATOM 695 C CA . GLY A 1 93 ? -5.553 -9.423 10.234 1.00 97.44 93 GLY A CA 1
ATOM 696 C C . GLY A 1 93 ? -5.054 -10.866 10.085 1.00 97.44 93 GLY A C 1
ATOM 697 O O . GLY A 1 93 ? -4.254 -11.307 10.909 1.00 97.44 93 GLY A O 1
ATOM 698 N N . LYS A 1 94 ? -5.429 -11.591 9.024 1.00 97.31 94 LYS A N 1
ATOM 699 C CA . LYS A 1 94 ? -5.143 -13.033 8.888 1.00 97.31 94 LYS A CA 1
ATOM 700 C C . LYS A 1 94 ? -3.808 -13.398 8.233 1.00 97.31 94 LYS A C 1
ATOM 702 O O . LYS A 1 94 ? -3.358 -14.514 8.432 1.00 97.31 94 LYS A O 1
ATOM 707 N N . SER A 1 95 ? -3.168 -12.476 7.507 1.00 97.38 95 SER A N 1
ATOM 708 C CA . SER A 1 95 ? -1.933 -12.780 6.756 1.00 97.38 95 SER A CA 1
ATOM 709 C C . SER A 1 95 ? -0.844 -13.431 7.618 1.00 97.38 95 SER A C 1
ATOM 711 O O . SER A 1 95 ? -0.595 -12.973 8.731 1.00 97.38 95 SER A O 1
ATOM 713 N N . SER A 1 96 ? -0.166 -14.453 7.114 1.00 96.38 96 SER A N 1
ATOM 714 C CA . SER A 1 96 ? 1.034 -15.040 7.721 1.00 96.38 96 SER A CA 1
ATOM 715 C C . SER A 1 96 ? 2.313 -14.290 7.340 1.00 96.38 96 SER A C 1
ATOM 717 O O . SER A 1 96 ? 3.345 -14.505 7.962 1.00 96.38 96 SER A O 1
ATOM 719 N N . ASN A 1 97 ? 2.239 -13.376 6.368 1.00 94.75 97 ASN A N 1
ATOM 720 C CA . ASN A 1 97 ? 3.358 -12.564 5.887 1.00 94.75 97 ASN A CA 1
ATOM 721 C C . ASN A 1 97 ? 3.165 -11.076 6.232 1.00 94.75 97 ASN A C 1
ATOM 723 O O . ASN A 1 97 ? 3.320 -10.197 5.386 1.00 94.75 97 ASN A O 1
ATOM 727 N N . LYS A 1 98 ? 2.706 -10.768 7.452 1.00 95.56 98 LYS A N 1
ATOM 728 C CA . LYS A 1 98 ? 2.457 -9.376 7.865 1.00 95.56 98 LYS A CA 1
ATOM 729 C C . LYS A 1 98 ? 3.759 -8.559 7.795 1.00 95.56 98 LYS A C 1
ATOM 731 O O . LYS A 1 98 ? 4.808 -9.096 8.118 1.00 95.56 98 LYS A O 1
ATOM 736 N N . PRO A 1 99 ? 3.692 -7.268 7.419 1.00 96.88 99 PRO A N 1
ATOM 737 C CA . PRO A 1 99 ? 2.493 -6.459 7.165 1.00 96.88 99 PRO A CA 1
ATOM 738 C C . PRO A 1 99 ? 1.850 -6.674 5.784 1.00 96.88 99 PRO A C 1
ATOM 740 O O . PRO A 1 99 ? 0.805 -6.082 5.509 1.00 96.88 99 PRO A O 1
ATOM 743 N N . PHE A 1 100 ? 2.429 -7.514 4.930 1.00 97.62 100 PHE A N 1
ATOM 744 C CA . PHE A 1 100 ? 1.968 -7.750 3.568 1.00 97.62 100 PHE A CA 1
ATOM 745 C C . PHE A 1 100 ? 0.704 -8.610 3.515 1.00 97.62 100 PHE A C 1
ATOM 747 O O . PHE A 1 100 ? 0.393 -9.386 4.422 1.00 97.62 100 PHE A O 1
ATOM 754 N N . CYS A 1 101 ? -0.059 -8.457 2.439 1.00 97.88 101 CYS A N 1
ATOM 755 C CA . CYS A 1 101 ? -1.176 -9.332 2.120 1.00 97.88 101 CYS A CA 1
ATOM 756 C C . CYS A 1 101 ? -0.678 -10.607 1.428 1.00 97.88 101 CYS A C 1
ATOM 758 O O . CYS A 1 101 ? 0.062 -10.536 0.453 1.00 97.88 101 CYS A O 1
ATOM 760 N N . ASP A 1 102 ? -1.160 -11.760 1.879 1.00 97.25 102 ASP A N 1
ATOM 761 C CA . ASP A 1 102 ? -0.867 -13.089 1.328 1.00 97.25 102 ASP A CA 1
ATOM 762 C C . ASP A 1 102 ? -2.119 -13.783 0.749 1.00 97.25 102 ASP A C 1
ATOM 764 O O . ASP A 1 102 ? -2.125 -14.983 0.504 1.00 97.25 102 ASP A O 1
ATOM 768 N N . ASN A 1 103 ? -3.192 -13.019 0.521 1.00 97.31 103 ASN A N 1
ATOM 769 C CA . ASN A 1 103 ? -4.525 -13.484 0.116 1.00 97.31 103 ASN A CA 1
ATOM 770 C C . ASN A 1 103 ? -5.379 -14.188 1.185 1.00 97.31 103 ASN A C 1
ATOM 772 O O . ASN A 1 103 ? -6.514 -14.555 0.874 1.00 97.31 103 ASN A O 1
ATOM 776 N N . SER A 1 104 ? -4.948 -14.267 2.447 1.00 98.06 104 SER A N 1
ATOM 777 C CA . SER A 1 104 ? -5.756 -14.852 3.537 1.00 98.06 104 SER A CA 1
ATOM 778 C C . SER A 1 104 ? -7.092 -14.133 3.793 1.00 98.06 104 SER A C 1
ATOM 780 O O . SER A 1 104 ? -7.970 -14.666 4.461 1.00 98.06 104 SER A O 1
ATOM 782 N N . HIS A 1 105 ? -7.294 -12.926 3.252 1.00 97.81 105 HIS A N 1
ATOM 783 C CA . HIS A 1 105 ? -8.585 -12.224 3.296 1.00 97.81 105 HIS A CA 1
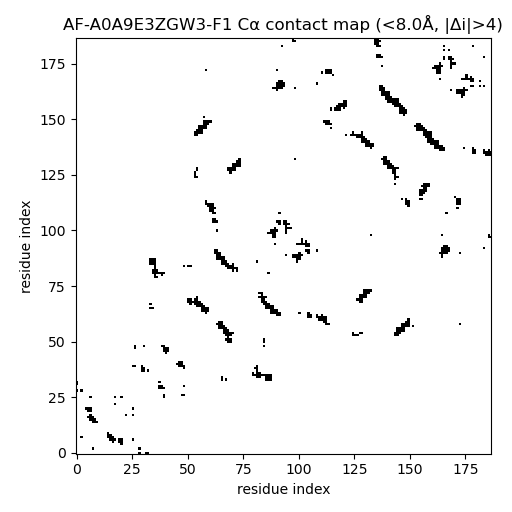ATOM 784 C C . HIS A 1 105 ? -9.717 -12.987 2.587 1.00 97.81 105 HIS A C 1
ATOM 786 O O . HIS A 1 105 ? -10.877 -12.819 2.946 1.00 97.81 105 HIS A O 1
ATOM 792 N N . ARG A 1 106 ? -9.391 -13.864 1.628 1.00 97.19 106 ARG A N 1
ATOM 793 C CA . ARG A 1 106 ? -10.376 -14.692 0.911 1.00 97.19 106 ARG A CA 1
ATOM 794 C C . ARG A 1 106 ? -11.128 -15.651 1.834 1.00 97.19 106 ARG A C 1
ATOM 796 O O . ARG A 1 106 ? -12.226 -16.081 1.498 1.00 97.19 106 ARG A O 1
ATOM 803 N N . ASP A 1 107 ? -10.558 -15.946 2.997 1.00 95.19 107 ASP A N 1
ATOM 804 C CA . ASP A 1 107 ? -11.202 -16.701 4.062 1.00 95.19 107 ASP A CA 1
ATOM 805 C C . ASP A 1 107 ? -12.129 -15.789 4.893 1.00 95.19 107 ASP A C 1
ATOM 807 O O . ASP A 1 107 ? -11.895 -15.521 6.068 1.00 95.19 107 ASP A O 1
ATOM 811 N N . GLY A 1 108 ? -13.167 -15.228 4.273 1.00 94.38 108 GLY A N 1
ATOM 812 C CA . GLY A 1 108 ? -14.268 -14.579 4.996 1.00 94.38 108 GLY A CA 1
ATOM 813 C C . GLY A 1 108 ? -13.990 -13.199 5.606 1.00 94.38 108 GLY A C 1
ATOM 814 O O . GLY A 1 108 ? -14.716 -12.793 6.511 1.00 94.38 108 GLY A O 1
ATOM 815 N N . PHE A 1 109 ? -12.978 -12.455 5.143 1.00 97.69 109 PHE A N 1
ATOM 816 C CA . PHE A 1 109 ? -12.916 -11.025 5.459 1.00 97.69 109 PHE A CA 1
ATOM 817 C C . PHE A 1 109 ? -14.019 -10.286 4.697 1.00 97.69 109 PHE A C 1
ATOM 819 O O . PHE A 1 109 ? -14.091 -10.401 3.478 1.00 97.69 109 PHE A O 1
ATOM 826 N N . SER A 1 110 ? -14.850 -9.519 5.405 1.00 97.31 110 SER A N 1
ATOM 827 C CA . SER A 1 110 ? -15.902 -8.708 4.793 1.00 97.31 110 SER A CA 1
ATOM 828 C C . SER A 1 110 ? -15.758 -7.246 5.193 1.00 97.31 110 SER A C 1
ATOM 830 O O . SER A 1 110 ? -15.779 -6.910 6.378 1.00 97.31 110 SER A O 1
ATOM 832 N N . ASP A 1 111 ? -15.571 -6.383 4.199 1.00 97.19 111 ASP A N 1
ATOM 833 C CA . ASP A 1 111 ? -15.597 -4.933 4.343 1.00 97.19 111 ASP A CA 1
ATOM 834 C C . ASP A 1 111 ? -15.714 -4.269 2.966 1.00 97.19 111 ASP A C 1
ATOM 836 O O . ASP A 1 111 ? -14.876 -4.482 2.085 1.00 97.19 111 ASP A O 1
ATOM 840 N N . ALA A 1 112 ? -16.694 -3.376 2.819 1.00 96.06 112 ALA A N 1
ATOM 841 C CA . ALA A 1 112 ? -17.008 -2.720 1.551 1.00 96.06 112 ALA A CA 1
ATOM 842 C C . ALA A 1 112 ? -15.898 -1.789 1.013 1.00 96.06 112 ALA A C 1
ATOM 844 O O . ALA A 1 112 ? -15.988 -1.325 -0.123 1.00 96.06 112 ALA A O 1
ATOM 845 N N . GLY A 1 113 ? -14.874 -1.466 1.812 1.00 95.88 113 GLY A N 1
ATOM 846 C CA . GLY A 1 113 ? -13.861 -0.467 1.471 1.00 95.88 113 GLY A CA 1
ATOM 847 C C . GLY A 1 113 ? -14.414 0.961 1.453 1.00 95.88 113 GLY A C 1
ATOM 848 O O . GLY A 1 113 ? -13.898 1.826 0.740 1.00 95.88 113 GLY A O 1
ATOM 849 N N . ALA A 1 114 ? -15.494 1.201 2.202 1.00 94.69 114 ALA A N 1
ATOM 850 C CA . ALA A 1 114 ? -16.089 2.519 2.356 1.00 94.69 114 ALA A CA 1
ATOM 851 C C . ALA A 1 114 ? -15.192 3.419 3.217 1.00 94.69 114 ALA A C 1
ATOM 853 O O . ALA A 1 114 ? -14.515 2.959 4.129 1.00 94.69 114 ALA A O 1
ATOM 854 N N . ILE A 1 115 ? -15.197 4.716 2.916 1.00 96.31 115 ILE A N 1
ATOM 855 C CA . ILE A 1 115 ? -14.467 5.743 3.663 1.00 96.31 115 ILE A CA 1
ATOM 856 C C . ILE A 1 115 ? -15.512 6.774 4.077 1.00 96.31 115 ILE A C 1
ATOM 858 O O . ILE A 1 115 ? -16.086 7.445 3.213 1.00 96.31 115 ILE A O 1
ATOM 862 N N . GLY A 1 116 ? -15.816 6.802 5.375 1.00 88.94 116 GLY A N 1
ATOM 863 C CA . GLY A 1 116 ? -16.924 7.574 5.948 1.00 88.94 116 GLY A CA 1
ATOM 864 C C . GLY A 1 116 ? -16.571 8.997 6.379 1.00 88.94 116 GLY A C 1
ATOM 865 O O . GLY A 1 116 ? -17.466 9.742 6.762 1.00 88.94 116 GLY A O 1
ATOM 866 N N . GLU A 1 117 ? -15.297 9.374 6.316 1.00 89.94 117 GLU A N 1
ATOM 867 C CA . GLU A 1 117 ? -14.802 10.685 6.735 1.00 89.94 117 GLU A CA 1
ATOM 868 C C . GLU A 1 117 ? -14.013 11.369 5.617 1.00 89.94 117 GLU A C 1
ATOM 870 O O . GLU A 1 117 ? -13.310 10.715 4.841 1.00 89.94 117 GLU A O 1
ATOM 875 N N . ASP A 1 118 ? -14.120 12.697 5.563 1.00 91.81 118 ASP A N 1
ATOM 876 C CA . ASP A 1 118 ? -13.251 13.540 4.751 1.00 91.81 118 ASP A CA 1
ATOM 877 C C . ASP A 1 118 ? -11.939 13.802 5.493 1.00 91.81 118 ASP A C 1
ATOM 879 O O . ASP A 1 118 ? -11.872 13.815 6.724 1.00 91.81 118 ASP A O 1
ATOM 883 N N . GLY A 1 119 ? -10.873 14.022 4.730 1.00 93.25 119 GLY A N 1
ATOM 884 C CA . GLY A 1 119 ? -9.563 14.304 5.300 1.00 93.25 119 GLY A CA 1
ATOM 885 C C . GLY A 1 119 ? -9.246 15.799 5.370 1.00 93.25 119 GLY A C 1
ATOM 886 O O . GLY A 1 119 ? -9.859 16.595 4.657 1.00 93.25 119 GLY A O 1
ATOM 887 N N . PRO A 1 120 ? -8.247 16.196 6.178 1.00 95.62 120 PRO A N 1
ATOM 888 C CA . PRO A 1 120 ? -7.854 17.598 6.352 1.00 95.62 120 PRO A CA 1
ATOM 889 C C . PRO A 1 120 ? -7.234 18.237 5.096 1.00 95.62 120 PRO A C 1
ATOM 891 O O . PRO A 1 120 ? -6.980 19.440 5.075 1.00 95.62 120 PRO A O 1
ATOM 894 N N . GLY A 1 121 ? -6.957 17.450 4.054 1.00 94.19 121 GLY A N 1
ATOM 895 C CA . GLY A 1 121 ? -6.221 17.886 2.874 1.00 94.19 121 GLY A CA 1
ATOM 896 C C . GLY A 1 121 ? -4.711 17.982 3.110 1.00 94.19 121 GLY A C 1
ATOM 897 O O . GLY A 1 121 ? -4.195 17.723 4.198 1.00 94.19 121 GLY A O 1
ATOM 898 N N . TYR A 1 122 ? -3.984 18.327 2.050 1.00 91.38 122 TYR A N 1
ATOM 899 C CA . TYR A 1 122 ? -2.548 18.607 2.069 1.00 91.38 122 TYR A CA 1
ATOM 900 C C . TYR A 1 122 ? -2.192 19.543 0.904 1.00 91.38 122 TYR A C 1
ATOM 902 O O . TYR A 1 122 ? -2.879 19.547 -0.117 1.00 91.38 122 TYR A O 1
ATOM 910 N N . ALA A 1 123 ? -1.133 20.344 1.061 1.00 79.62 123 ALA A N 1
ATOM 911 C CA . ALA A 1 123 ? -0.712 21.328 0.057 1.00 79.62 123 ALA A CA 1
ATOM 912 C C . ALA A 1 123 ? 0.351 20.792 -0.920 1.00 79.62 123 ALA A C 1
ATOM 914 O O . ALA A 1 123 ? 0.353 21.173 -2.086 1.00 79.62 123 ALA A O 1
ATOM 915 N N . ASN A 1 124 ? 1.241 19.905 -0.462 1.00 82.75 124 ASN A N 1
ATOM 916 C CA . ASN A 1 124 ? 2.307 19.323 -1.277 1.00 82.75 124 ASN A CA 1
ATOM 917 C C . ASN A 1 124 ? 2.019 17.838 -1.515 1.00 82.75 124 ASN A C 1
ATOM 919 O O . ASN A 1 124 ? 1.992 17.075 -0.559 1.00 82.75 124 ASN A O 1
ATOM 923 N N . ALA A 1 125 ? 1.791 17.440 -2.767 1.00 83.31 125 ALA A N 1
ATOM 924 C CA . ALA A 1 125 ? 1.506 16.053 -3.142 1.00 83.31 125 ALA A CA 1
ATOM 925 C C . ALA A 1 125 ? 2.767 15.209 -3.396 1.00 83.31 125 ALA A C 1
ATOM 927 O O . ALA A 1 125 ? 2.652 14.000 -3.582 1.00 83.31 125 ALA A O 1
ATOM 928 N N . ASP A 1 126 ? 3.941 15.841 -3.436 1.00 85.88 126 ASP A N 1
ATOM 929 C CA . ASP A 1 126 ? 5.152 15.287 -4.043 1.00 85.88 126 ASP A CA 1
ATOM 930 C C . ASP A 1 126 ? 6.172 14.746 -3.025 1.00 85.88 126 ASP A C 1
ATOM 932 O O . ASP A 1 126 ? 7.311 14.439 -3.373 1.00 85.88 126 ASP A O 1
ATOM 936 N N . ALA A 1 127 ? 5.790 14.615 -1.755 1.00 92.81 127 ALA A N 1
ATOM 937 C CA . ALA A 1 127 ? 6.659 14.052 -0.722 1.00 92.81 127 ALA A CA 1
ATOM 938 C C . ALA A 1 127 ? 6.530 12.521 -0.617 1.00 92.81 127 ALA A C 1
ATOM 940 O O . ALA A 1 127 ? 5.507 11.940 -0.987 1.00 92.81 127 ALA A O 1
ATOM 941 N N . GLU A 1 128 ? 7.582 11.883 -0.102 1.00 95.38 128 GLU A N 1
ATOM 942 C CA . GLU A 1 128 ? 7.598 10.454 0.223 1.00 95.38 128 GLU A CA 1
ATOM 943 C C . GLU A 1 128 ? 6.554 10.122 1.302 1.00 95.38 128 GLU A C 1
ATOM 945 O O . GLU A 1 128 ? 6.272 10.927 2.194 1.00 95.38 128 GLU A O 1
ATOM 950 N N . LEU A 1 129 ? 5.948 8.942 1.190 1.00 97.88 129 LEU A N 1
ATOM 951 C CA . LEU A 1 129 ? 5.030 8.378 2.164 1.00 97.88 129 LEU A CA 1
ATOM 952 C C . LEU A 1 129 ? 5.769 7.346 3.014 1.00 97.88 129 LEU A C 1
ATOM 954 O O . LEU A 1 129 ? 6.069 6.239 2.558 1.00 97.88 129 LEU A O 1
ATOM 958 N N . HIS A 1 130 ? 5.997 7.686 4.274 1.00 98.38 130 HIS A N 1
ATOM 959 C CA . HIS A 1 130 ? 6.516 6.758 5.266 1.00 98.38 130 HIS A CA 1
ATOM 960 C C . HIS A 1 130 ? 5.383 5.873 5.782 1.00 98.38 130 HIS A C 1
ATOM 962 O O . HIS A 1 130 ? 4.316 6.360 6.163 1.00 98.38 130 HIS A O 1
ATOM 968 N N . ILE A 1 131 ? 5.612 4.563 5.798 1.00 98.62 131 ILE A N 1
ATOM 969 C CA . ILE A 1 131 ? 4.653 3.563 6.265 1.00 98.62 131 ILE A CA 1
ATOM 970 C C . ILE A 1 131 ? 5.305 2.794 7.411 1.00 98.62 131 ILE A C 1
ATOM 972 O O . ILE A 1 131 ? 6.286 2.083 7.212 1.00 98.62 131 ILE A O 1
ATOM 976 N N . ASN A 1 132 ? 4.735 2.905 8.606 1.00 98.31 132 ASN A N 1
ATOM 977 C CA . ASN A 1 132 ? 5.191 2.213 9.805 1.00 98.31 132 ASN A CA 1
ATOM 978 C C . ASN A 1 132 ? 4.132 1.199 10.278 1.00 98.31 132 ASN A C 1
ATOM 980 O O . ASN A 1 132 ? 3.097 1.589 10.833 1.00 98.31 132 ASN A O 1
ATOM 984 N N . PRO A 1 133 ? 4.360 -0.109 10.088 1.00 97.75 133 PRO A N 1
ATOM 985 C CA . PRO A 1 133 ? 3.590 -1.150 10.753 1.00 97.75 133 PRO A CA 1
ATOM 986 C C . PRO A 1 133 ? 3.940 -1.197 12.244 1.00 97.75 133 PRO A C 1
ATOM 988 O O . PRO A 1 133 ? 4.907 -1.825 12.658 1.00 97.75 133 PRO A O 1
ATOM 991 N N . THR A 1 134 ? 3.120 -0.559 13.075 1.00 97.12 134 THR A N 1
ATOM 992 C CA . THR A 1 134 ? 3.369 -0.526 14.524 1.00 97.12 134 THR A CA 1
ATOM 993 C C . THR A 1 134 ? 3.202 -1.908 15.156 1.00 97.12 134 THR A C 1
ATOM 995 O O . THR A 1 134 ? 2.321 -2.681 14.753 1.00 97.12 134 THR A O 1
ATOM 998 N N . LEU A 1 135 ? 4.018 -2.217 16.170 1.00 96.31 135 LEU A N 1
ATOM 999 C CA . LEU A 1 135 ? 3.966 -3.488 16.898 1.00 96.31 135 LEU A CA 1
ATOM 1000 C C . LEU A 1 135 ? 2.546 -3.754 17.409 1.00 96.31 135 LEU A C 1
ATOM 1002 O O . LEU A 1 135 ? 1.992 -2.960 18.169 1.00 96.31 135 LEU A O 1
ATOM 1006 N N . HIS A 1 136 ? 1.958 -4.873 16.972 1.00 97.12 136 HIS A N 1
ATOM 1007 C CA . HIS A 1 136 ? 0.596 -5.296 17.341 1.00 97.12 136 HIS A CA 1
ATOM 1008 C C . HIS A 1 136 ? -0.501 -4.243 17.078 1.00 97.12 136 HIS A C 1
ATOM 1010 O O . HIS A 1 136 ? -1.589 -4.309 17.655 1.00 97.12 136 HIS A O 1
ATOM 1016 N N . GLY A 1 137 ? -0.229 -3.274 16.204 1.00 96.69 137 GLY A N 1
ATOM 1017 C CA . GLY A 1 137 ? -1.052 -2.087 16.020 1.00 96.69 137 GLY A CA 1
ATOM 1018 C C . GLY A 1 137 ? -1.324 -1.756 14.551 1.00 96.69 137 GLY A C 1
ATOM 1019 O O . GLY A 1 137 ? -1.158 -2.605 13.667 1.00 96.69 137 GLY A O 1
ATOM 1020 N N . PRO A 1 138 ? -1.806 -0.533 14.270 1.00 98.44 138 PRO A N 1
ATOM 1021 C CA . PRO A 1 138 ? -2.127 -0.085 12.920 1.00 98.44 138 PRO A CA 1
ATOM 1022 C C . PRO A 1 138 ? -0.902 0.127 12.026 1.00 98.44 138 PRO A C 1
ATOM 1024 O O . PRO A 1 138 ? 0.244 0.152 12.479 1.00 98.44 138 PRO A O 1
ATOM 1027 N N . LEU A 1 139 ? -1.181 0.348 10.744 1.00 98.62 139 LEU A N 1
ATOM 1028 C CA . LEU A 1 139 ? -0.243 0.955 9.804 1.00 98.62 139 LEU A CA 1
ATOM 1029 C C . LEU A 1 139 ? -0.322 2.474 9.978 1.00 98.62 139 LEU A C 1
ATOM 1031 O O . LEU A 1 139 ? -1.374 3.061 9.729 1.00 98.62 139 LEU A O 1
ATOM 1035 N N . VAL A 1 140 ? 0.756 3.109 10.422 1.00 98.69 140 VAL A N 1
ATOM 1036 C CA . VAL A 1 140 ? 0.847 4.569 10.516 1.00 98.69 140 VAL A CA 1
ATOM 1037 C C . VAL A 1 140 ? 1.481 5.093 9.236 1.00 98.69 140 VAL A C 1
ATOM 1039 O O . VAL A 1 140 ? 2.594 4.712 8.891 1.00 98.69 140 VAL A O 1
ATOM 1042 N N . LEU A 1 141 ? 0.742 5.933 8.525 1.00 98.56 141 LEU A N 1
ATOM 1043 C CA . LEU A 1 141 ? 1.166 6.603 7.305 1.00 98.56 141 LEU A CA 1
ATOM 1044 C C . LEU A 1 141 ? 1.517 8.047 7.646 1.00 98.56 141 LEU A C 1
ATOM 1046 O O . LEU A 1 141 ? 0.704 8.726 8.277 1.00 98.56 141 LEU A O 1
ATOM 1050 N N . GLU A 1 142 ? 2.682 8.514 7.209 1.00 98.44 142 GLU A N 1
ATOM 1051 C CA . GLU A 1 142 ? 3.148 9.893 7.374 1.00 98.44 142 GLU A CA 1
ATOM 1052 C C . GLU A 1 142 ? 3.693 10.417 6.042 1.00 98.44 142 GLU A C 1
ATOM 1054 O O . GLU A 1 142 ? 4.601 9.837 5.456 1.00 98.44 142 GLU A O 1
ATOM 1059 N N . GLY A 1 143 ? 3.097 11.498 5.545 1.00 97.19 143 GLY A N 1
ATOM 1060 C CA . GLY A 1 143 ? 3.293 12.012 4.190 1.00 97.19 143 GLY A CA 1
ATOM 1061 C C . GLY A 1 143 ? 1.956 12.241 3.470 1.00 97.19 143 GLY A C 1
ATOM 1062 O O . GLY A 1 143 ? 0.916 11.737 3.911 1.00 97.19 143 GLY A O 1
ATOM 1063 N N . PRO A 1 144 ? 1.945 13.025 2.380 1.00 97.31 144 PRO A N 1
ATOM 1064 C CA . PRO A 1 144 ? 0.727 13.371 1.656 1.00 97.31 144 PRO A CA 1
ATOM 1065 C C . PRO A 1 144 ? 0.144 12.134 0.982 1.00 97.31 144 PRO A C 1
ATOM 1067 O O . PRO A 1 144 ? 0.814 11.497 0.174 1.00 97.31 144 PRO A O 1
ATOM 1070 N N . VAL A 1 145 ? -1.105 11.789 1.288 1.00 97.88 145 VAL A N 1
ATOM 1071 C CA . VAL A 1 145 ? -1.736 10.576 0.760 1.00 97.88 145 VAL A CA 1
ATOM 1072 C C . VAL A 1 145 ? -3.228 10.753 0.514 1.00 97.88 145 VAL A C 1
ATOM 1074 O O . VAL A 1 145 ? -3.943 11.425 1.264 1.00 97.88 145 VAL A O 1
ATOM 1077 N N . GLN A 1 146 ? -3.705 10.126 -0.559 1.00 97.56 146 GLN A N 1
ATOM 1078 C CA . GLN A 1 146 ? -5.121 10.009 -0.894 1.00 97.56 146 GLN A CA 1
ATOM 1079 C C . GLN A 1 146 ? -5.618 8.607 -0.575 1.00 97.56 146 GLN A C 1
ATOM 1081 O O . GLN A 1 146 ? -5.013 7.631 -1.010 1.00 97.56 146 GLN A O 1
ATOM 1086 N N . LEU A 1 147 ? -6.753 8.485 0.106 1.00 98.12 147 LEU A N 1
ATOM 1087 C CA . LEU A 1 147 ? -7.452 7.206 0.187 1.00 98.12 147 LEU A CA 1
ATOM 1088 C C . LEU A 1 147 ? -8.530 7.162 -0.896 1.00 98.12 147 LEU A C 1
ATOM 1090 O O . LEU A 1 147 ? -9.357 8.071 -1.042 1.00 98.12 147 LEU A O 1
ATOM 1094 N N . VAL A 1 148 ? -8.490 6.083 -1.665 1.00 97.25 148 VAL A N 1
ATOM 1095 C CA . VAL A 1 148 ? -9.311 5.845 -2.843 1.00 97.25 148 VAL A CA 1
ATOM 1096 C C . VAL A 1 148 ? -10.197 4.638 -2.567 1.00 97.25 148 VAL A C 1
ATOM 1098 O O . VAL A 1 148 ? -9.716 3.568 -2.203 1.00 97.25 148 VAL A O 1
ATOM 1101 N N . THR A 1 149 ? -11.501 4.813 -2.733 1.00 95.50 149 THR A N 1
ATOM 1102 C CA . THR A 1 149 ? -12.483 3.726 -2.584 1.00 95.50 149 THR A CA 1
ATOM 1103 C C . THR A 1 149 ? -12.412 2.733 -3.750 1.00 95.50 149 THR A C 1
ATOM 1105 O O . THR A 1 149 ? -11.831 3.034 -4.797 1.00 95.50 149 THR A O 1
ATOM 1108 N N . GLY A 1 150 ? -13.087 1.586 -3.614 1.00 89.56 150 GLY A N 1
ATOM 1109 C CA . GLY A 1 150 ? -13.226 0.578 -4.675 1.00 89.56 150 GLY A CA 1
ATOM 1110 C C . GLY A 1 150 ? -13.741 1.115 -6.021 1.00 89.56 150 GLY A C 1
ATOM 1111 O O . GLY A 1 150 ? -13.387 0.580 -7.065 1.00 89.56 150 GLY A O 1
ATOM 1112 N N . SER A 1 151 ? -14.515 2.209 -6.026 1.00 90.44 151 SER A N 1
ATOM 1113 C CA . SER A 1 151 ? -15.022 2.843 -7.255 1.00 90.44 151 SER A CA 1
ATOM 1114 C C . SER A 1 151 ? -14.023 3.777 -7.948 1.00 90.44 151 SER A C 1
ATOM 1116 O O . SER A 1 151 ? -14.338 4.342 -8.992 1.00 90.44 151 SER A O 1
ATOM 1118 N N . GLY A 1 152 ? -12.843 4.001 -7.362 1.00 91.25 152 GLY A N 1
ATOM 1119 C CA . GLY A 1 152 ? -11.866 4.977 -7.849 1.00 91.25 152 GLY A CA 1
ATOM 1120 C C . GLY A 1 152 ? -12.082 6.402 -7.326 1.00 91.25 152 GLY A C 1
ATOM 1121 O O . GLY A 1 152 ? -11.265 7.281 -7.598 1.00 91.25 152 GLY A O 1
ATOM 1122 N N . ARG A 1 153 ? -13.134 6.657 -6.532 1.00 94.25 153 ARG A N 1
ATOM 1123 C CA . ARG A 1 153 ? -13.341 7.964 -5.886 1.00 94.25 153 ARG A CA 1
ATOM 1124 C C . ARG A 1 153 ? -12.270 8.208 -4.824 1.00 94.25 153 ARG A C 1
ATOM 1126 O O . ARG A 1 153 ? -12.151 7.415 -3.887 1.00 94.25 153 ARG A O 1
ATOM 1133 N N . VAL A 1 154 ? -11.571 9.340 -4.927 1.00 96.12 154 VAL A N 1
ATOM 1134 C CA . VAL A 1 154 ? -10.765 9.906 -3.833 1.00 96.12 154 VAL A CA 1
ATOM 1135 C C . VAL A 1 154 ? -11.722 10.389 -2.748 1.00 96.12 154 VAL A C 1
ATOM 1137 O O . VAL A 1 154 ? -12.476 11.333 -2.974 1.00 96.12 154 VAL A O 1
ATOM 1140 N N . ALA A 1 155 ? -11.728 9.715 -1.601 1.00 96.94 155 ALA A N 1
ATOM 1141 C CA . ALA A 1 155 ? -12.659 10.005 -0.511 1.00 96.94 155 ALA A CA 1
ATOM 1142 C C . ALA A 1 155 ? -12.002 10.739 0.659 1.00 96.94 155 ALA A C 1
ATOM 1144 O O . ALA A 1 155 ? -12.687 11.447 1.378 1.00 96.94 155 ALA A O 1
ATOM 1145 N N . TRP A 1 156 ? -10.687 10.609 0.833 1.00 98.06 156 TRP A N 1
ATOM 1146 C CA . TRP A 1 156 ? -9.972 11.260 1.929 1.00 98.06 156 TRP A CA 1
ATOM 1147 C C . TRP A 1 156 ? -8.582 11.705 1.477 1.00 98.06 156 TRP A C 1
ATOM 1149 O O . TRP A 1 156 ? -7.961 11.071 0.618 1.00 98.06 156 TRP A O 1
ATOM 1159 N N . ARG A 1 157 ? -8.098 12.813 2.046 1.00 97.62 157 ARG A N 1
ATOM 1160 C CA . ARG A 1 157 ? -6.770 13.391 1.795 1.00 97.62 157 ARG A CA 1
ATOM 1161 C C . ARG A 1 157 ? -6.160 13.885 3.100 1.00 97.62 157 ARG A C 1
ATOM 1163 O O . ARG A 1 157 ? -6.823 14.610 3.830 1.00 97.62 157 ARG A O 1
ATOM 1170 N N . GLY A 1 158 ? -4.889 13.607 3.347 1.00 97.50 158 GLY A N 1
ATOM 1171 C CA . GLY A 1 158 ? -4.188 14.151 4.509 1.00 97.50 158 GLY A CA 1
ATOM 1172 C C . GLY A 1 158 ? -2.703 13.817 4.508 1.00 97.50 158 GLY A C 1
ATOM 1173 O O . GLY A 1 158 ? -2.212 13.184 3.579 1.00 97.50 158 GLY A O 1
ATOM 1174 N N . ASN A 1 159 ? -2.000 14.258 5.552 1.00 97.81 159 ASN A N 1
ATOM 1175 C CA . ASN A 1 159 ? -0.564 14.003 5.736 1.00 97.81 159 ASN A CA 1
ATOM 1176 C C . ASN A 1 159 ? -0.261 12.908 6.767 1.00 97.81 159 ASN A C 1
ATOM 1178 O O . ASN A 1 159 ? 0.900 12.583 7.001 1.00 97.81 159 ASN A O 1
ATOM 1182 N N . LYS A 1 160 ? -1.288 12.402 7.453 1.00 97.75 160 LYS A N 1
ATOM 1183 C CA . LYS A 1 160 ? -1.142 11.373 8.476 1.00 97.75 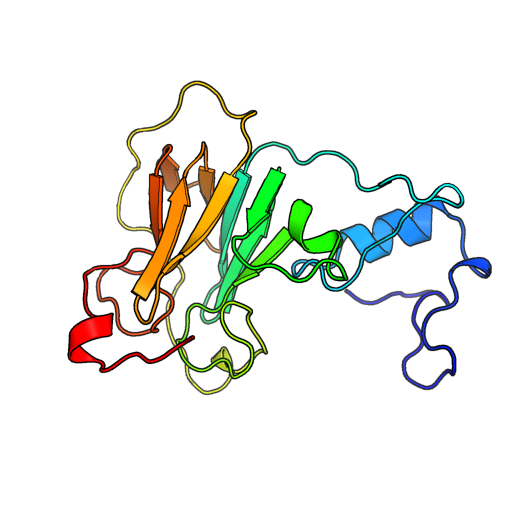160 LYS A CA 1
ATOM 1184 C C . LYS A 1 160 ? -2.418 10.560 8.602 1.00 97.75 160 LYS A C 1
ATOM 1186 O O . LYS A 1 160 ? -3.494 11.142 8.713 1.00 97.75 160 LYS A O 1
ATOM 1191 N N . ALA A 1 161 ? -2.296 9.240 8.609 1.00 98.19 161 ALA A N 1
ATOM 1192 C CA . ALA A 1 161 ? -3.414 8.329 8.828 1.00 98.19 161 ALA A CA 1
ATOM 1193 C C . ALA A 1 161 ? -2.952 7.094 9.605 1.00 98.19 161 ALA A C 1
ATOM 1195 O O . ALA A 1 161 ? -1.845 6.606 9.402 1.00 98.19 161 ALA A O 1
ATOM 1196 N N . ALA A 1 162 ? -3.809 6.564 10.475 1.00 98.50 162 ALA A N 1
ATOM 1197 C CA . ALA A 1 162 ? -3.610 5.256 11.089 1.00 98.50 162 ALA A CA 1
ATOM 1198 C C . ALA A 1 162 ? -4.621 4.283 10.480 1.00 98.50 162 ALA A C 1
ATOM 1200 O O . ALA A 1 162 ? -5.820 4.411 10.724 1.00 98.50 162 ALA A O 1
ATOM 1201 N N . LEU A 1 163 ? -4.154 3.326 9.682 1.00 98.62 163 LEU A N 1
ATOM 1202 C CA . LEU A 1 163 ? -5.007 2.367 8.986 1.00 98.62 163 LEU A CA 1
ATOM 1203 C C . LEU A 1 163 ? -5.089 1.045 9.751 1.00 98.62 163 LEU A C 1
ATOM 1205 O O . LEU A 1 163 ? -4.095 0.520 10.265 1.00 98.62 163 LEU A O 1
ATOM 1209 N N . CYS A 1 164 ? -6.299 0.502 9.835 1.00 98.31 164 CYS A N 1
ATOM 1210 C CA . CYS A 1 164 ? -6.561 -0.792 10.436 1.00 98.31 164 CYS A CA 1
ATOM 1211 C C . CYS A 1 164 ? -5.895 -1.896 9.609 1.00 98.31 164 CYS A C 1
ATOM 1213 O O . CYS A 1 164 ? -6.127 -2.015 8.408 1.00 98.31 164 CYS A O 1
ATOM 1215 N N . ARG A 1 165 ? -5.120 -2.746 10.287 1.00 97.31 165 ARG A N 1
ATOM 1216 C CA . ARG A 1 165 ? -4.616 -4.009 9.729 1.00 97.31 165 ARG A CA 1
ATOM 1217 C C . ARG A 1 165 ? -5.029 -5.254 10.509 1.00 97.31 165 ARG A C 1
ATOM 1219 O O . ARG A 1 165 ? -4.663 -6.357 10.118 1.00 97.31 165 ARG A O 1
ATOM 1226 N N . CYS A 1 166 ? -5.773 -5.088 11.607 1.00 98.00 166 CYS A N 1
ATOM 1227 C CA . CYS A 1 166 ? -6.226 -6.199 12.445 1.00 98.00 166 CYS A CA 1
ATOM 1228 C C . CYS A 1 166 ? -7.540 -6.833 11.975 1.00 98.00 166 CYS A C 1
ATOM 1230 O O . CYS A 1 166 ? -7.861 -7.912 12.446 1.00 98.00 166 CYS A O 1
ATOM 1232 N N . GLY A 1 167 ? -8.296 -6.179 11.085 1.00 97.50 167 GLY A N 1
ATOM 1233 C CA . GLY A 1 167 ? -9.605 -6.654 10.620 1.00 97.50 167 GLY A CA 1
ATOM 1234 C C . GLY A 1 167 ? -10.797 -6.267 11.507 1.00 97.50 167 GLY A C 1
ATOM 1235 O O . GLY A 1 167 ? -11.931 -6.352 11.051 1.00 97.50 167 GLY A O 1
ATOM 1236 N N . GLU A 1 168 ? -10.569 -5.741 12.712 1.00 97.94 168 GLU A N 1
ATOM 1237 C CA . GLU A 1 168 ? -11.622 -5.586 13.738 1.00 97.94 168 GLU A CA 1
ATOM 1238 C C . GLU A 1 168 ? -12.111 -4.145 13.962 1.00 97.94 168 GLU A C 1
ATOM 1240 O O . GLU A 1 168 ? -13.014 -3.925 14.759 1.00 97.94 168 GLU A O 1
ATOM 1245 N N . SER A 1 169 ? -11.544 -3.144 13.276 1.00 97.62 169 SER A N 1
ATOM 1246 C CA . SER A 1 169 ? -11.994 -1.748 13.438 1.00 97.62 169 SER A CA 1
ATOM 1247 C C . SER A 1 169 ? -13.462 -1.573 13.032 1.00 97.62 169 SER A C 1
ATOM 1249 O O . SER A 1 169 ? -13.884 -2.100 12.002 1.00 97.62 169 SER A O 1
ATOM 1251 N N . ALA A 1 170 ? -14.233 -0.802 13.792 1.00 96.50 170 ALA A N 1
ATOM 1252 C CA . ALA A 1 170 ? -15.575 -0.366 13.414 1.00 96.50 170 ALA A CA 1
ATOM 1253 C C . ALA A 1 170 ? -15.555 0.861 12.483 1.00 96.50 170 ALA A C 1
ATOM 1255 O O . ALA A 1 170 ? -16.560 1.156 11.843 1.00 96.50 170 ALA A O 1
ATOM 1256 N N . ASN A 1 171 ? -14.411 1.548 12.371 1.00 96.31 171 ASN A N 1
ATOM 1257 C CA . ASN A 1 171 ? -14.207 2.714 11.505 1.00 96.31 171 ASN A CA 1
ATOM 1258 C C . ASN A 1 171 ? -13.225 2.414 10.358 1.00 96.31 171 ASN A C 1
ATOM 1260 O O . ASN A 1 171 ? -12.321 3.199 10.073 1.00 96.31 171 ASN A O 1
ATOM 1264 N N . LYS A 1 172 ? -13.328 1.236 9.728 1.00 97.25 172 LYS A N 1
ATOM 1265 C CA . LYS A 1 172 ? -12.465 0.883 8.586 1.00 97.25 172 LYS A CA 1
ATOM 1266 C C . LYS A 1 172 ? -12.591 1.939 7.470 1.00 97.25 172 LYS A C 1
ATOM 1268 O O . LYS A 1 172 ? -13.682 2.457 7.254 1.00 97.25 172 LYS A O 1
ATOM 1273 N N . PRO A 1 173 ? -11.492 2.261 6.760 1.00 97.75 173 PRO A N 1
ATOM 1274 C CA . PRO A 1 173 ? -10.162 1.646 6.835 1.00 97.75 173 PRO A CA 1
ATOM 1275 C C . PRO A 1 173 ? -9.292 2.154 7.996 1.00 97.75 173 PRO A C 1
ATOM 1277 O O . PRO A 1 173 ? -8.160 1.695 8.139 1.00 97.75 173 PRO A O 1
ATOM 1280 N N . PHE A 1 174 ? -9.775 3.082 8.819 1.00 98.50 174 PHE A N 1
ATOM 1281 C CA . PHE A 1 174 ? -9.011 3.682 9.907 1.00 98.50 174 PHE A CA 1
ATOM 1282 C C . PHE A 1 174 ? -8.951 2.779 11.137 1.00 98.50 174 PHE A C 1
ATOM 1284 O O . PHE A 1 174 ? -9.782 1.897 11.356 1.00 98.50 174 PHE A O 1
ATOM 1291 N N . CYS A 1 175 ? -7.919 2.976 11.945 1.00 98.31 175 CYS A N 1
ATOM 1292 C CA . CYS A 1 175 ? -7.780 2.334 13.240 1.00 98.31 175 CYS A CA 1
ATOM 1293 C C . CYS A 1 175 ? -8.577 3.093 14.304 1.00 98.31 175 CYS A C 1
ATOM 1295 O O . CYS A 1 175 ? -8.427 4.301 14.448 1.00 98.31 175 CYS A O 1
ATOM 1297 N N . ASP A 1 176 ? -9.348 2.362 15.100 1.00 97.75 176 ASP A N 1
ATOM 1298 C CA . ASP A 1 176 ? -10.143 2.863 16.228 1.00 97.75 176 ASP A CA 1
ATOM 1299 C C . ASP A 1 176 ? -9.673 2.295 17.586 1.00 97.75 176 ASP A C 1
ATOM 1301 O O . ASP A 1 176 ? -10.341 2.441 18.606 1.00 97.75 176 ASP A O 1
ATOM 1305 N N . GLY A 1 177 ? -8.528 1.602 17.601 1.00 97.88 177 GLY A N 1
ATOM 1306 C CA . GLY A 1 177 ? -7.996 0.926 18.788 1.00 97.88 177 GLY A CA 1
ATOM 1307 C C . GLY A 1 177 ? -8.487 -0.512 19.003 1.00 97.88 177 GLY A C 1
ATOM 1308 O O . GLY A 1 177 ? -7.968 -1.193 19.890 1.00 97.88 177 GLY A O 1
ATOM 1309 N N . SER A 1 178 ? -9.399 -1.034 18.172 1.00 98.25 178 SER A N 1
ATOM 1310 C CA . SER A 1 178 ? -9.967 -2.388 18.332 1.00 98.25 178 SER A CA 1
ATOM 1311 C C . SER A 1 178 ? -8.925 -3.513 18.337 1.00 98.25 178 SER A C 1
ATOM 1313 O O . SER A 1 178 ? -9.149 -4.554 18.952 1.00 98.25 178 SER A O 1
ATOM 1315 N N . HIS A 1 179 ? -7.743 -3.294 17.749 1.00 97.75 179 HIS A N 1
ATOM 1316 C CA . HIS A 1 179 ? -6.619 -4.240 17.767 1.00 97.75 179 HIS A CA 1
ATOM 1317 C C . HIS A 1 179 ? -6.196 -4.673 19.183 1.00 97.75 179 HIS A C 1
ATOM 1319 O O . HIS A 1 179 ? -5.783 -5.817 19.367 1.00 97.75 179 HIS A O 1
ATOM 1325 N N . GLN A 1 180 ? -6.335 -3.800 20.188 1.00 97.31 180 GLN A N 1
ATOM 1326 C CA . GLN A 1 180 ? -5.983 -4.127 21.572 1.00 97.31 180 GLN A CA 1
ATOM 1327 C C . GLN A 1 180 ? -6.942 -5.167 22.154 1.00 97.31 180 GLN A C 1
ATOM 1329 O O . GLN A 1 180 ? -6.508 -6.190 22.681 1.00 97.31 180 GLN A O 1
ATOM 1334 N N . LYS A 1 181 ? -8.252 -4.926 22.011 1.00 96.44 181 LYS A N 1
ATOM 1335 C CA . LYS A 1 181 ? -9.311 -5.819 22.504 1.00 96.44 181 LYS A CA 1
ATOM 1336 C C . LYS A 1 181 ? -9.361 -7.131 21.726 1.00 96.44 181 LYS A C 1
ATOM 1338 O O . LYS A 1 181 ? -9.590 -8.177 22.319 1.00 96.44 181 LYS A O 1
ATOM 1343 N N . ALA A 1 182 ? -9.094 -7.072 20.423 1.00 95.50 182 ALA A N 1
ATOM 1344 C CA . ALA A 1 182 ? -9.000 -8.239 19.554 1.00 95.50 182 ALA A CA 1
ATOM 1345 C C . ALA A 1 182 ? -7.763 -9.112 19.827 1.00 95.50 182 ALA A C 1
ATOM 1347 O O . ALA A 1 182 ? -7.628 -10.179 19.236 1.00 95.50 182 ALA A O 1
ATOM 1348 N N . GLY A 1 183 ? -6.829 -8.658 20.673 1.00 96.25 183 GLY A N 1
ATOM 1349 C CA . GLY A 1 183 ? -5.589 -9.382 20.930 1.00 96.25 183 GLY A CA 1
ATOM 1350 C C . GLY A 1 183 ? -4.728 -9.529 19.677 1.00 96.25 183 GLY A C 1
ATOM 1351 O O . GLY A 1 183 ? -4.038 -10.534 19.535 1.00 96.25 183 GLY A O 1
ATOM 1352 N N . PHE A 1 184 ? -4.766 -8.551 18.764 1.00 97.19 184 PHE A N 1
ATOM 1353 C CA . PHE A 1 184 ? -4.000 -8.608 17.524 1.00 97.19 184 PHE A CA 1
ATOM 1354 C C . PHE A 1 184 ? -2.508 -8.781 17.835 1.00 97.19 184 PHE A C 1
ATOM 1356 O O . PHE A 1 184 ? -1.951 -8.110 18.710 1.00 97.19 184 PHE A O 1
ATOM 1363 N N . ARG A 1 185 ? -1.869 -9.719 17.134 1.00 94.44 185 ARG A N 1
ATOM 1364 C CA . ARG A 1 185 ? -0.437 -9.994 17.232 1.00 94.44 185 ARG A CA 1
ATOM 1365 C C . ARG A 1 185 ? 0.163 -10.012 15.840 1.00 94.44 185 ARG A C 1
ATOM 1367 O O . ARG A 1 185 ? -0.343 -10.646 14.914 1.00 94.44 185 ARG A O 1
ATOM 1374 N N . SER A 1 186 ? 1.242 -9.269 15.723 1.00 89.81 186 SER A N 1
ATOM 1375 C CA . SER A 1 186 ? 2.060 -9.147 14.530 1.00 89.81 186 SER A CA 1
ATOM 1376 C C . SER A 1 186 ? 3.375 -8.532 14.959 1.00 89.81 186 SER A C 1
ATOM 1378 O O . SER A 1 186 ? 3.349 -7.490 15.632 1.00 89.81 186 SER A O 1
ATOM 1380 N N . GLU A 1 187 ? 4.459 -9.198 14.604 1.00 72.31 187 GLU A N 1
ATOM 1381 C CA . GLU A 1 187 ? 5.813 -8.662 14.704 1.00 72.31 187 GLU A CA 1
ATOM 1382 C C . GLU A 1 187 ? 6.035 -7.567 13.650 1.00 72.31 187 GLU A C 1
ATOM 1384 O O . GLU A 1 187 ? 5.258 -7.529 12.657 1.00 72.31 187 GLU A O 1
#